Protein 2OU2 (pdb70)

B-factor: mean 36.85, std 9.53, range [20.56, 65.35]

InterPro domains:
  IPR000953 Chromo/chromo shadow domain [SM00298] (25-76)
  IPR002717 Histone acetyltransferase domain, MYST-type [PF01853] (288-471)
  IPR002717 Histone acetyltransferase domain, MYST-type [PS51726] (227-504)
  IPR016181 Acyl-CoA N-acyltransferase [SSF55729] (228-504)
  IPR016197 Chromo-like domain superfamily [SSF54160] (3-118)
  IPR025995 RNA binding activity-knot of a chromodomain [PF11717] (7-65)
  IPR036388 Winged helix-like DNA-binding domain superfamily [G3DSA:1.10.10.10] (406-492)
  IPR040706 MYST, zinc finger domain [PF17772] (229-283)
  IPR050603 MYST family histone acetyltransferases [PTHR10615] (17-509)

Sequence (245 aa):
KNIECIELGRHRLKPWYFSPYPQELTTLPVLYLCEFCLKYGRSLKCLQRHLTKCDLRHPPGNEIYRKGTISFFEIDGRKNKSYSQNLCLLAKCFLDHTLYYDTDPFLFYVMTEYDCKGFHIVGYFSKEKESTEDYNVACILTLPPYQRRGYGKLLIEFSYELSKVEGKTGTPEKPLSDLGLLSYRSYWSQTILEILQITINEISEITSIKKEDVISTLQYLNLINYYKGQYILLRIDSKCLHFTP

Organism: Homo sapiens (NCBI:txid9606)

GO terms:
  GO:0035861 site of double-strand break (C, IDA)
  GO:0000785 chromatin (C, IDA)
  GO:0045944 positive regulation of transcription by RNA polymerase II (P, IDA)
  GO:1905337 positive regulation of aggrephagy (P, IDA)
  GO:2000042 negative regulation of double-strand break repair via homologous recombination (P, IDA)
  GO:0140861 DNA repair-dependent chromatin remodeling (P, IDA)
  GO:0097431 mitotic spindle pole (C, IDA)
  GO:0061733 protein-lysine-acetyltransferase activity (F, IDA)
  GO:0000776 kinetochore (C, IDA)
  GO:0005634 nucleus (C, IDA)
  GO:0005737 cytoplasm (C, IDA)
  GO:0042149 cellular response to glucose starvation (P, IDA)
  GO:0003682 chromatin binding (F, IDA)
  GO:0045591 positive regulation of regulatory T cell differentiation (P, IDA)
  GO:0045663 positive regulation of myoblast differentiation (P, IDA)
  GO:0010212 response to ionizing radiation (P, IDA)
  GO:0010508 positive regulation of autophagy (P, IDA)
  GO:0010867 positive regulation of triglyceride biosynthetic process (P, IDA)
  GO:0000812 Swr1 complex (C, IDA)
  GO:0043998 histone H2A acetyltransferase activity (F, IDA)

Secondary structure (DSSP, 8-state):
-----EEETTEEE--SS-----GGGTTSS-EEE-TTT--EES-HHHHHHHHHH---SS-SSEEEEEETTEEEEEEETTTSHHHHHHHHHHHHTT-----TT--TTEEEEEEEEEETTEEEEEEEEEEESS-TT-EEES-EEE-GGGTTSSHHHHHHHHHHHHHHHTT--BEE-SSPPHHHHHHHHHHHHHHHHHH---BHHHHHHHH-B-HHHHHHHHHHTT---B-SSSBB-----GGGB----

Structure (mmCIF, N/CA/C/O backbone):
data_2OU2
#
_entry.id   2OU2
#
_cell.length_a   107.632
_cell.length_b   107.632
_cell.length_c   133.731
_cell.angle_alpha   90.00
_cell.angle_beta   90.00
_cell.angle_gamma   90.00
#
_symmetry.space_group_name_H-M   'I 4 2 2'
#
loop_
_entity.id
_entity.type
_entity.pdbx_description
1 polymer 'Histone acetyltransferase HTATIP'
2 non-polymer 'ZINC ION'
3 non-polymer 'ACETYL COENZYME *A'
4 water water
#
loop_
_atom_site.group_PDB
_atom_site.id
_atom_site.type_symbol
_atom_site.label_atom_id
_atom_site.label_alt_id
_atom_site.label_comp_id
_atom_site.label_asym_id
_atom_site.label_entity_id
_atom_site.label_seq_id
_atom_site.pdbx_PDB_ins_code
_atom_site.Cartn_x
_atom_site.Cartn_y
_atom_site.Cartn_z
_atom_site.occupancy
_atom_site.B_iso_or_equiv
_atom_site.auth_seq_id
_atom_site.auth_comp_id
_atom_site.auth_asym_id
_atom_site.auth_atom_id
_atom_site.pdbx_PDB_model_num
ATOM 1 N N . LYS A 1 4 ? 42.231 37.417 0.680 1.00 47.02 178 LYS A N 1
ATOM 2 C CA . LYS A 1 4 ? 41.575 36.284 -0.070 1.00 46.97 178 LYS A CA 1
ATOM 3 C C . LYS A 1 4 ? 42.102 36.287 -1.493 1.00 46.77 178 LYS A C 1
ATOM 4 O O . LYS A 1 4 ? 41.902 37.262 -2.221 1.00 47.80 178 LYS A O 1
ATOM 10 N N . ASN A 1 5 ? 42.772 35.202 -1.873 1.00 45.47 179 ASN A N 1
ATOM 11 C CA . ASN A 1 5 ? 43.600 35.154 -3.077 1.00 44.61 179 ASN A CA 1
ATOM 12 C C . ASN A 1 5 ? 43.095 34.307 -4.263 1.00 44.52 179 ASN A C 1
ATOM 13 O O . ASN A 1 5 ? 43.457 34.582 -5.414 1.00 44.71 179 ASN A O 1
ATOM 18 N N . ILE A 1 6 ? 42.289 33.275 -3.978 1.00 43.63 180 ILE A N 1
ATOM 19 C CA . ILE A 1 6 ? 41.784 32.344 -4.993 1.00 42.38 180 ILE A CA 1
ATOM 20 C C . ILE A 1 6 ? 40.282 32.552 -5.225 1.00 41.73 180 ILE A C 1
ATOM 21 O O . ILE A 1 6 ? 39.466 32.473 -4.300 1.00 41.51 180 ILE A O 1
ATOM 26 N N . GLU A 1 7 ? 39.921 32.836 -6.469 1.00 40.52 181 GLU A N 1
ATOM 27 C CA . GLU A 1 7 ? 38.533 33.154 -6.767 1.00 39.54 181 GLU A CA 1
ATOM 28 C C . GLU A 1 7 ? 37.654 31.942 -7.021 1.00 37.37 181 GLU A C 1
ATOM 29 O O . GLU A 1 7 ? 36.471 31.962 -6.718 1.00 37.21 181 GLU A O 1
ATOM 35 N N . CYS A 1 8 ? 38.226 30.904 -7.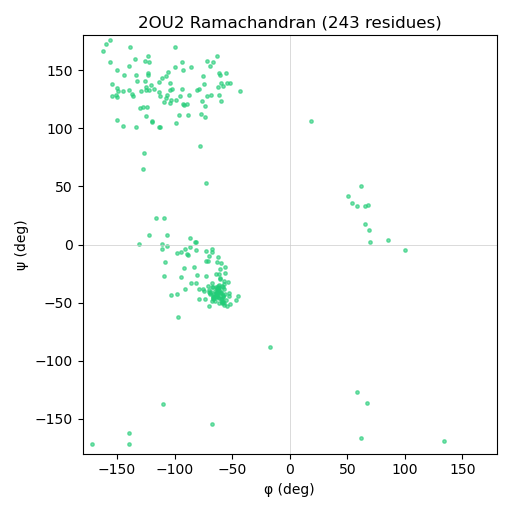601 1.00 35.37 182 CYS A N 1
ATOM 36 C CA . CYS A 1 8 ? 37.443 29.745 -7.967 1.00 33.69 182 CYS A CA 1
ATOM 37 C C . CYS A 1 8 ? 38.270 28.476 -7.925 1.00 31.82 182 CYS A C 1
ATOM 38 O O . CYS A 1 8 ? 39.397 28.430 -8.439 1.00 31.21 182 CYS A O 1
ATOM 41 N N . ILE A 1 9 ? 37.687 27.449 -7.325 1.00 30.66 183 ILE A N 1
ATOM 42 C CA . ILE A 1 9 ? 38.238 26.094 -7.359 1.00 29.90 183 ILE A CA 1
ATOM 43 C C . ILE A 1 9 ? 37.299 25.121 -8.052 1.00 29.85 183 ILE A C 1
ATOM 44 O O . ILE A 1 9 ? 36.095 25.106 -7.786 1.00 29.43 183 ILE A O 1
ATOM 49 N N . GLU A 1 10 ? 37.867 24.319 -8.945 1.00 30.07 184 GLU A N 1
ATOM 50 C CA . GLU A 1 10 ? 37.169 23.196 -9.534 1.00 30.50 184 GLU A CA 1
ATOM 51 C C . GLU A 1 10 ? 37.648 21.900 -8.903 1.00 30.46 184 GLU A C 1
ATOM 52 O O . GLU A 1 10 ? 38.844 21.566 -8.909 1.00 30.20 184 GLU A O 1
ATOM 58 N N . LEU A 1 11 ? 36.692 21.186 -8.334 1.00 30.84 185 LEU A N 1
ATOM 59 C CA . LEU A 1 11 ? 36.959 19.937 -7.661 1.00 30.71 185 LEU A CA 1
ATOM 60 C C . LEU A 1 11 ? 35.927 18.940 -8.149 1.00 30.70 185 LEU A C 1
ATOM 61 O O . LEU A 1 11 ? 34.778 18.946 -7.676 1.00 30.56 185 LEU A O 1
ATOM 66 N N . GLY A 1 12 ? 36.336 18.075 -9.075 1.00 30.18 186 GLY A N 1
ATOM 67 C CA . GLY A 1 12 ? 35.407 17.152 -9.708 1.00 30.46 186 GLY A CA 1
ATOM 68 C C . GLY A 1 12 ? 34.299 17.938 -10.397 1.00 30.61 186 GLY A C 1
ATOM 69 O O . GLY A 1 12 ? 34.570 18.861 -11.159 1.00 29.80 186 GLY A O 1
ATOM 70 N N . ARG A 1 13 ? 33.051 17.600 -10.079 1.00 30.99 187 ARG A N 1
ATOM 71 C CA . ARG A 1 13 ? 31.893 18.207 -10.719 1.00 31.98 187 ARG A CA 1
ATOM 72 C C . ARG A 1 13 ? 31.509 19.565 -10.107 1.00 31.15 187 ARG A C 1
ATOM 73 O O . ARG A 1 13 ? 30.551 20.190 -10.555 1.00 31.67 187 ARG A O 1
ATOM 81 N N . HIS A 1 14 ? 32.271 20.046 -9.123 1.00 30.43 188 HIS A N 1
ATOM 82 C CA . HIS A 1 14 ? 31.896 21.274 -8.428 1.00 29.28 188 HIS A CA 1
ATOM 83 C C . HIS A 1 14 ? 32.819 22.436 -8.706 1.00 29.77 188 HIS A C 1
ATOM 84 O O . HIS A 1 14 ? 34.034 22.249 -8.843 1.00 29.46 188 HIS A O 1
ATOM 91 N N . ARG A 1 15 ? 32.214 23.624 -8.793 1.00 28.94 189 ARG A N 1
ATOM 92 C CA . ARG A 1 15 ? 32.907 24.891 -8.633 1.00 29.15 189 ARG A CA 1
ATOM 93 C C . ARG A 1 15 ? 32.774 25.382 -7.171 1.00 29.20 189 ARG A C 1
ATOM 94 O O . ARG A 1 15 ? 31.678 25.471 -6.600 1.00 29.30 189 ARG A O 1
ATOM 102 N N . LEU A 1 16 ? 33.904 25.699 -6.571 1.00 29.48 190 LEU A N 1
ATOM 103 C CA . LEU A 1 16 ? 33.950 26.127 -5.191 1.00 29.76 190 LEU A CA 1
ATOM 104 C C . LEU A 1 16 ? 34.382 27.594 -5.125 1.00 29.90 190 LEU A C 1
ATOM 105 O O . LEU A 1 16 ? 35.285 28.028 -5.846 1.00 30.52 190 LEU A O 1
ATOM 110 N N . LYS A 1 17 ? 33.754 28.342 -4.234 1.00 29.42 191 LYS A N 1
ATOM 111 C CA . LYS A 1 17 ? 34.079 29.743 -4.029 1.00 29.79 191 LYS A CA 1
ATOM 112 C C . LYS A 1 17 ? 34.695 29.940 -2.622 1.00 29.14 191 LYS A C 1
ATOM 113 O O . LYS A 1 17 ? 33.976 29.938 -1.615 1.00 28.26 191 LYS A O 1
ATOM 119 N N . PRO A 1 18 ? 36.037 30.065 -2.551 1.00 28.80 192 PRO A N 1
ATOM 120 C CA . PRO A 1 18 ? 36.716 30.219 -1.268 1.00 28.75 192 PRO A CA 1
ATOM 121 C C . PRO A 1 18 ? 36.185 31.382 -0.467 1.00 29.28 192 PRO A C 1
ATOM 122 O O . PRO A 1 18 ? 35.740 32.376 -1.041 1.00 29.90 192 PRO A O 1
ATOM 126 N N . TRP A 1 19 ? 36.200 31.243 0.854 1.00 28.87 193 TRP A N 1
ATOM 127 C CA . TRP A 1 19 ? 35.814 32.327 1.716 1.00 28.94 193 TRP A CA 1
ATOM 128 C C . TRP A 1 19 ? 37.040 33.100 2.147 1.00 29.36 193 TRP A C 1
ATOM 129 O O . TRP A 1 19 ? 36.941 34.295 2.427 1.00 29.64 193 TRP A O 1
ATOM 140 N N . TYR A 1 20 ? 38.186 32.410 2.195 1.00 29.50 194 TYR A N 1
ATOM 141 C CA . TYR A 1 20 ? 39.415 32.923 2.787 1.00 29.02 194 TYR A CA 1
ATOM 142 C C . TYR A 1 20 ? 40.634 32.658 1.901 1.00 29.26 194 TYR A C 1
ATOM 143 O O . TYR A 1 20 ? 40.631 31.773 1.043 1.00 28.56 194 TYR A O 1
ATOM 152 N N . PHE A 1 21 ? 41.676 33.443 2.156 1.00 29.81 195 PHE A N 1
ATOM 153 C CA . PHE A 1 21 ? 43.015 33.220 1.665 1.00 30.66 195 PHE A CA 1
ATOM 154 C C . PHE A 1 21 ? 43.463 31.789 1.994 1.00 31.12 195 PHE A C 1
ATOM 155 O O . PHE A 1 21 ? 43.205 31.283 3.107 1.00 31.65 195 PHE A O 1
ATOM 163 N N . SER A 1 22 ? 44.132 31.153 1.036 1.00 30.64 196 SER A N 1
ATOM 164 C CA . SER A 1 22 ? 44.875 29.917 1.280 1.00 30.73 196 SER A CA 1
ATOM 165 C C . SER A 1 22 ? 46.254 29.976 0.559 1.00 30.81 196 SER A C 1
ATOM 166 O O . SER A 1 22 ? 46.343 30.329 -0.634 1.00 30.23 196 SER A O 1
ATOM 169 N N . PRO A 1 23 ? 47.330 29.683 1.295 1.00 30.65 197 PRO A N 1
ATOM 170 C CA . PRO A 1 23 ? 48.699 29.810 0.804 1.00 30.57 197 PRO A CA 1
ATOM 171 C C . PRO A 1 23 ? 49.132 28.763 -0.213 1.00 30.89 197 PRO A C 1
ATOM 172 O O . PRO A 1 23 ? 50.164 28.133 -0.027 1.00 30.77 197 PRO A O 1
ATOM 176 N N . TYR A 1 24 ? 48.354 28.591 -1.280 1.00 31.23 198 TYR A N 1
ATOM 177 C CA . TYR A 1 24 ? 48.797 27.874 -2.460 1.00 31.88 198 TYR A CA 1
ATOM 178 C C . TYR A 1 24 ? 49.918 28.678 -3.141 1.00 33.54 198 TYR A C 1
ATOM 179 O O . TYR A 1 24 ? 49.999 29.886 -2.963 1.00 33.84 198 TYR A O 1
ATOM 188 N N . PRO A 1 25 ? 50.776 28.015 -3.943 1.00 35.27 199 PRO A N 1
ATOM 189 C CA . PRO A 1 25 ? 51.810 28.707 -4.706 1.00 36.54 199 PRO A CA 1
ATOM 190 C C . PRO A 1 25 ? 51.257 29.969 -5.341 1.00 38.39 199 PRO A C 1
ATOM 191 O O . PRO A 1 25 ? 50.193 29.916 -5.954 1.00 38.15 199 PRO A O 1
ATOM 195 N N . GLN A 1 26 ? 51.971 31.086 -5.186 1.00 40.44 200 GLN A N 1
ATOM 196 C CA . GLN A 1 26 ? 51.490 32.420 -5.595 1.00 43.25 200 GLN A CA 1
ATOM 197 C C . GLN A 1 26 ? 51.114 32.536 -7.082 1.00 43.99 200 GLN A C 1
ATOM 198 O O . GLN A 1 26 ? 50.192 33.279 -7.439 1.00 44.53 200 GLN A O 1
ATOM 204 N N . GLU A 1 27 ? 51.803 31.773 -7.928 1.00 45.22 201 GLU A N 1
ATOM 205 C CA . GLU A 1 27 ? 51.517 31.719 -9.369 1.00 46.52 201 GLU A CA 1
ATOM 206 C C . GLU A 1 27 ? 50.230 30.968 -9.711 1.00 46.92 201 GLU A C 1
ATOM 207 O O . GLU A 1 27 ? 49.817 30.938 -10.866 1.00 47.38 201 GLU A O 1
ATOM 213 N N . LEU A 1 28 ? 49.601 30.365 -8.708 1.00 47.05 202 LEU A N 1
ATOM 214 C CA . LEU A 1 28 ? 48.338 29.669 -8.906 1.00 47.28 202 LEU A CA 1
ATOM 215 C C . LEU A 1 28 ? 47.159 30.462 -8.321 1.00 47.93 202 LEU A C 1
ATOM 216 O O . LEU A 1 28 ? 46.000 30.048 -8.433 1.00 48.19 202 LEU A O 1
ATOM 221 N N . THR A 1 29 ? 47.461 31.609 -7.711 1.00 48.27 203 THR A N 1
ATOM 222 C CA . THR A 1 29 ? 46.451 32.410 -7.025 1.00 48.56 203 THR A CA 1
ATOM 223 C C . THR A 1 29 ? 45.873 33.514 -7.916 1.00 48.91 203 THR A C 1
ATOM 224 O O . THR A 1 29 ? 44.894 34.178 -7.555 1.00 48.99 203 THR A O 1
ATOM 228 N N . THR A 1 30 ? 46.444 33.680 -9.102 1.00 49.11 204 THR A N 1
ATOM 229 C CA . THR A 1 30 ? 45.929 34.697 -10.023 1.00 49.33 204 THR A CA 1
ATOM 230 C C . THR A 1 30 ? 45.196 34.102 -11.247 1.00 48.81 204 THR A C 1
ATOM 231 O O . THR A 1 30 ? 45.053 34.762 -12.283 1.00 49.32 204 THR A O 1
ATOM 235 N N . LEU A 1 31 ? 44.712 32.865 -11.113 1.00 47.77 205 LEU A N 1
ATOM 236 C CA . LEU A 1 31 ? 44.041 32.165 -12.214 1.00 46.79 205 LEU A CA 1
ATOM 237 C C . LEU A 1 31 ? 42.532 32.358 -12.145 1.00 45.97 205 LEU A C 1
ATOM 238 O O . LEU A 1 31 ? 41.997 32.668 -11.075 1.00 46.33 205 LEU A O 1
ATOM 243 N N . PRO A 1 32 ? 41.828 32.194 -13.286 1.00 44.75 206 PRO A N 1
ATOM 244 C CA . PRO A 1 32 ? 40.366 32.140 -13.182 1.00 43.41 206 PRO A CA 1
ATOM 245 C C . PRO A 1 32 ? 39.888 30.926 -12.378 1.00 41.73 206 PRO A C 1
ATOM 246 O O . PRO A 1 32 ? 38.962 31.039 -11.588 1.00 41.97 206 PRO A O 1
ATOM 250 N N . VAL A 1 33 ? 40.501 29.770 -12.604 1.00 39.77 207 VAL A N 1
ATOM 251 C CA . VAL A 1 33 ? 40.122 28.548 -11.909 1.00 37.51 207 VAL A CA 1
ATOM 252 C C . VAL A 1 33 ? 41.363 27.768 -11.439 1.00 36.53 207 VAL A C 1
ATOM 253 O O . VAL A 1 33 ? 42.264 27.513 -12.214 1.00 36.40 207 VAL A O 1
ATOM 257 N N . LEU A 1 34 ? 41.400 27.412 -10.158 1.00 34.83 208 LEU A N 1
ATOM 258 C CA . LEU A 1 34 ? 42.383 26.473 -9.654 1.00 32.53 208 LEU A CA 1
ATOM 259 C C . LEU A 1 34 ? 41.757 25.100 -9.729 1.00 31.74 208 LEU A C 1
ATOM 260 O O . LEU A 1 34 ? 40.710 24.874 -9.128 1.00 31.05 208 LEU A O 1
ATOM 265 N N . TYR A 1 35 ? 42.390 24.201 -10.486 1.00 30.90 209 TYR A N 1
ATOM 266 C CA . TYR A 1 35 ? 41.908 22.836 -10.691 1.00 30.58 209 TYR A CA 1
ATOM 267 C C . TYR A 1 35 ? 42.533 21.885 -9.693 1.00 29.90 209 TYR A C 1
ATOM 268 O O . TYR A 1 35 ? 43.741 21.896 -9.476 1.00 29.47 209 TYR A O 1
ATOM 277 N N . LEU A 1 36 ? 41.684 21.053 -9.108 1.00 29.33 210 LEU A N 1
ATOM 278 C CA . LEU A 1 36 ? 42.087 20.115 -8.086 1.00 29.30 210 LEU A CA 1
ATOM 279 C C . LEU A 1 36 ? 41.658 18.730 -8.529 1.00 29.22 210 LEU A C 1
ATOM 280 O O . LEU A 1 36 ? 40.545 18.564 -9.035 1.00 28.67 210 LEU A O 1
ATOM 285 N N . CYS A 1 37 ? 42.545 17.748 -8.380 1.00 29.29 211 CYS A N 1
ATOM 286 C CA . CYS A 1 37 ? 42.114 16.368 -8.526 1.00 29.62 211 CYS A CA 1
ATOM 287 C C . CYS A 1 37 ? 41.204 16.064 -7.344 1.00 29.71 211 CYS A C 1
ATOM 288 O O . CYS A 1 37 ? 41.560 16.339 -6.193 1.00 29.20 211 CYS A O 1
ATOM 291 N N . GLU A 1 38 ? 40.019 15.541 -7.629 1.00 30.15 212 GLU A N 1
ATOM 292 C CA . GLU A 1 38 ? 39.075 15.234 -6.576 1.00 31.48 212 GLU A CA 1
ATOM 293 C C . GLU A 1 38 ? 39.446 14.026 -5.727 1.00 32.23 212 GLU A C 1
ATOM 294 O O . GLU A 1 38 ? 38.875 13.843 -4.659 1.00 33.19 212 GLU A O 1
ATOM 300 N N . PHE A 1 39 ? 40.405 13.227 -6.193 1.00 33.13 213 PHE A N 1
ATOM 301 C CA . PHE A 1 39 ? 40.872 12.013 -5.489 1.00 33.64 213 PHE A CA 1
ATOM 302 C C . PHE A 1 39 ? 42.141 12.197 -4.672 1.00 33.47 213 PHE A C 1
ATOM 303 O O . PHE A 1 39 ? 42.222 11.715 -3.549 1.00 34.28 213 PHE A O 1
ATOM 311 N N . CYS A 1 40 ? 43.124 12.903 -5.212 1.00 32.96 214 CYS A N 1
ATOM 312 C CA . CYS A 1 40 ? 44.344 13.123 -4.465 1.00 32.89 214 CYS A CA 1
ATOM 313 C C . CYS A 1 40 ? 44.535 14.579 -4.027 1.00 32.58 214 CYS A C 1
ATOM 314 O O . CYS A 1 40 ? 45.506 14.899 -3.325 1.00 32.22 214 CYS A O 1
ATOM 317 N N . LEU A 1 41 ? 43.618 15.448 -4.458 1.00 32.48 215 LEU A N 1
ATOM 318 C CA . LEU A 1 41 ? 43.591 16.884 -4.084 1.00 32.89 215 LEU A CA 1
ATOM 319 C C . LEU A 1 41 ? 44.771 17.698 -4.597 1.00 33.54 215 LEU A C 1
ATOM 320 O O . LEU A 1 41 ? 45.055 18.806 -4.119 1.00 33.50 215 LEU A O 1
ATOM 325 N N . LYS A 1 42 ? 45.443 17.133 -5.590 1.00 35.09 216 LYS A N 1
ATOM 326 C CA . LYS A 1 42 ? 46.521 17.796 -6.310 1.00 36.79 216 LYS A CA 1
ATOM 327 C C . LYS A 1 42 ? 45.998 19.038 -7.023 1.00 36.90 216 LYS A C 1
ATOM 328 O O . LYS A 1 42 ? 44.957 18.981 -7.667 1.00 36.87 216 LYS A O 1
ATOM 334 N N . TYR A 1 43 ? 46.741 20.134 -6.931 1.00 38.05 217 TYR A N 1
ATOM 335 C CA . TYR A 1 43 ? 46.374 21.402 -7.572 1.00 40.06 217 TYR A CA 1
ATOM 336 C C . TYR A 1 43 ? 47.243 21.740 -8.797 1.00 41.89 217 TYR A C 1
ATOM 337 O O . TYR A 1 43 ? 48.457 21.462 -8.825 1.00 42.78 217 TYR A O 1
ATOM 346 N N . GLY A 1 44 ? 46.620 22.369 -9.790 1.00 43.12 218 GLY A N 1
ATOM 347 C CA . GLY A 1 44 ? 47.319 22.821 -10.991 1.00 44.29 218 GLY A CA 1
ATOM 348 C C . GLY A 1 44 ? 46.616 23.966 -11.702 1.00 45.35 218 GLY A C 1
ATOM 349 O O . GLY A 1 44 ? 45.505 24.361 -11.329 1.00 44.96 218 GLY A O 1
ATOM 350 N N . ARG A 1 45 ? 47.260 24.473 -12.752 1.00 46.70 219 ARG A N 1
ATOM 351 C CA . ARG A 1 45 ? 46.842 25.706 -13.410 1.00 48.11 219 ARG A CA 1
ATOM 352 C C . ARG A 1 45 ? 45.829 25.576 -14.555 1.00 47.80 219 ARG A C 1
ATOM 353 O O . ARG A 1 45 ? 45.328 26.588 -15.037 1.00 48.11 219 ARG A O 1
ATOM 361 N N . SER A 1 46 ? 45.518 24.359 -14.993 1.00 47.88 220 SER A N 1
ATOM 362 C CA . SER A 1 46 ? 44.628 24.207 -16.148 1.00 48.11 220 SER A CA 1
ATOM 363 C C . SER A 1 46 ? 43.909 22.869 -16.211 1.00 48.18 220 SER A C 1
ATOM 364 O O . SER A 1 46 ? 44.360 21.877 -15.641 1.00 48.08 220 SER A O 1
ATOM 367 N N . LEU A 1 47 ? 42.787 22.860 -16.923 1.00 48.62 221 LEU A N 1
ATOM 368 C CA . LEU A 1 47 ? 41.978 21.665 -17.135 1.00 49.37 221 LEU A CA 1
ATOM 369 C C . LEU A 1 47 ? 42.723 20.548 -17.884 1.00 50.21 221 LEU A C 1
ATOM 370 O O . LEU A 1 47 ? 42.509 19.369 -17.606 1.00 49.91 221 LEU A O 1
ATOM 375 N N . LYS A 1 48 ? 43.595 20.938 -18.820 1.00 51.55 222 LYS A N 1
ATOM 376 C CA . LYS A 1 48 ? 44.349 20.012 -19.676 1.00 52.78 222 LYS A CA 1
ATOM 377 C C . LYS A 1 48 ? 45.335 19.163 -18.886 1.00 52.53 222 LYS A C 1
ATOM 378 O O . LYS A 1 48 ? 45.411 17.954 -19.081 1.00 52.50 222 LYS A O 1
ATOM 384 N N . CYS A 1 49 ? 46.085 19.809 -18.000 1.00 52.89 223 CYS A N 1
ATOM 385 C CA . CYS A 1 49 ? 46.973 19.116 -17.072 1.00 53.52 223 CYS A CA 1
ATOM 386 C C . CYS A 1 49 ? 46.251 18.218 -16.068 1.00 52.89 223 CYS A C 1
ATOM 387 O O . CYS A 1 49 ? 46.844 17.263 -15.566 1.00 52.55 223 CYS A O 1
ATOM 390 N N . LEU A 1 50 ? 44.987 18.541 -15.777 1.00 52.42 224 LEU A N 1
ATOM 391 C CA . LEU A 1 50 ? 44.168 17.770 -14.848 1.00 51.95 224 LEU A CA 1
ATOM 392 C C . LEU A 1 50 ? 43.763 16.481 -15.527 1.00 52.24 224 LEU A C 1
ATOM 393 O O . LEU A 1 50 ? 43.861 15.401 -14.944 1.00 51.88 224 LEU A O 1
ATOM 398 N N . GLN A 1 51 ? 43.300 16.610 -16.768 1.00 52.75 225 GLN A N 1
ATOM 399 C CA . GLN A 1 51 ? 42.889 15.464 -17.580 1.00 53.50 225 GLN A CA 1
ATOM 400 C C . GLN A 1 51 ? 44.047 14.504 -17.836 1.00 53.75 225 GLN A C 1
ATOM 401 O O . GLN A 1 51 ? 43.871 13.285 -17.792 1.00 53.97 225 GLN A O 1
ATOM 407 N N . ARG A 1 52 ? 45.229 15.061 -18.076 1.00 54.37 226 ARG A N 1
ATOM 408 C CA . ARG A 1 52 ? 46.440 14.262 -18.201 1.00 55.55 226 ARG A CA 1
ATOM 409 C C . ARG A 1 52 ? 46.739 13.575 -16.861 1.00 55.13 226 ARG A C 1
ATOM 410 O O . ARG A 1 52 ? 47.064 12.384 -16.824 1.00 55.11 226 ARG A O 1
ATOM 418 N N . HIS A 1 53 ? 46.619 14.333 -15.767 1.00 54.81 227 HIS A N 1
ATOM 419 C CA . HIS A 1 53 ? 46.820 13.804 -14.420 1.00 54.02 227 HIS A CA 1
ATOM 420 C C . HIS A 1 53 ? 45.875 12.652 -14.096 1.00 54.39 227 HIS A C 1
ATOM 421 O O . HIS A 1 53 ? 46.328 11.605 -13.637 1.00 54.13 227 HIS A O 1
ATOM 428 N N . LEU A 1 54 ? 44.577 12.854 -14.343 1.00 55.15 228 LEU A N 1
ATOM 429 C CA . LEU A 1 54 ? 43.524 11.859 -14.081 1.00 55.95 228 LEU A CA 1
ATOM 430 C C . LEU A 1 54 ? 43.779 10.529 -14.790 1.00 56.98 228 LEU A C 1
ATOM 431 O O . LEU A 1 54 ? 43.223 9.488 -14.421 1.00 57.27 228 LEU A O 1
ATOM 436 N N . THR A 1 55 ? 44.631 10.591 -15.807 1.00 58.09 229 THR A N 1
ATOM 437 C CA . THR A 1 55 ? 45.095 9.435 -16.558 1.00 59.07 229 THR A CA 1
ATOM 438 C C . THR A 1 55 ? 46.115 8.589 -15.776 1.00 59.25 229 THR A C 1
ATOM 439 O O . THR A 1 55 ? 46.073 7.351 -15.837 1.00 59.37 229 THR A O 1
ATOM 443 N N . LYS A 1 56 ? 47.021 9.250 -15.051 1.00 59.16 230 LYS A N 1
ATOM 444 C CA . LYS A 1 56 ? 48.005 8.548 -14.213 1.00 59.02 230 LYS A CA 1
ATOM 445 C C . LYS A 1 56 ? 47.530 8.325 -12.757 1.00 58.64 230 LYS A C 1
ATOM 446 O O . LYS A 1 56 ? 48.067 7.455 -12.057 1.00 58.77 230 LYS A O 1
ATOM 452 N N . CYS A 1 57 ? 46.538 9.101 -12.304 1.00 57.57 231 CYS A N 1
ATOM 453 C CA . CYS A 1 57 ? 46.099 9.058 -10.905 1.00 57.50 231 CYS A CA 1
ATOM 454 C C . CYS A 1 57 ? 45.303 7.802 -10.602 1.00 58.08 231 CYS A C 1
ATOM 455 O O . CYS A 1 57 ? 44.171 7.629 -11.053 1.00 58.60 231 CYS A O 1
ATOM 458 N N . ASP A 1 58 ? 45.913 6.926 -9.820 1.00 58.46 232 ASP A N 1
ATOM 459 C CA . ASP A 1 58 ? 45.322 5.634 -9.492 1.00 59.02 232 ASP A CA 1
ATOM 460 C C . ASP A 1 58 ? 44.106 5.739 -8.554 1.00 58.65 232 ASP A C 1
ATOM 461 O O . ASP A 1 58 ? 43.013 5.241 -8.883 1.00 58.32 232 ASP A O 1
ATOM 466 N N . LEU A 1 59 ? 44.320 6.430 -7.425 1.00 57.85 233 LEU A N 1
ATOM 467 C CA . LEU A 1 59 ? 43.398 6.520 -6.271 1.00 56.86 233 LEU A CA 1
ATOM 468 C C . LEU A 1 59 ? 41.929 6.130 -6.461 1.00 55.45 233 LEU A C 1
ATOM 469 O O . LEU A 1 59 ? 41.567 4.974 -6.249 1.00 55.78 233 LEU A O 1
ATOM 474 N N . ARG A 1 60 ? 41.106 7.095 -6.862 1.00 53.65 234 ARG A N 1
ATOM 475 C CA . ARG A 1 60 ? 39.627 7.007 -6.826 1.00 51.77 234 ARG A CA 1
ATOM 476 C C . ARG A 1 60 ? 38.941 7.027 -5.435 1.00 49.44 234 ARG A C 1
ATOM 477 O O . ARG A 1 60 ? 37.720 6.943 -5.336 1.00 48.75 234 ARG A O 1
ATOM 485 N N . HIS A 1 61 ? 39.744 7.167 -4.383 1.00 47.39 235 HIS A N 1
ATOM 486 C CA . HIS A 1 61 ? 39.278 7.395 -3.007 1.00 45.36 235 HIS A CA 1
ATOM 487 C C . HIS A 1 61 ? 40.425 8.006 -2.198 1.00 43.94 235 HIS A C 1
ATOM 488 O O . HIS A 1 61 ? 41.549 8.114 -2.716 1.00 43.78 235 HIS A O 1
ATOM 495 N N . PRO A 1 62 ? 40.152 8.438 -0.946 1.00 42.30 236 PRO A N 1
ATOM 496 C CA . PRO A 1 62 ? 41.245 8.928 -0.100 1.00 41.51 236 PRO A CA 1
ATOM 497 C C . PRO A 1 62 ? 42.202 7.812 0.348 1.00 40.88 236 PRO A C 1
ATOM 498 O O . PRO A 1 62 ? 41.801 6.645 0.422 1.00 41.65 236 PRO A O 1
ATOM 502 N N . PRO A 1 63 ? 43.471 8.154 0.633 1.00 40.15 237 PRO A N 1
ATOM 503 C CA . PRO A 1 63 ? 44.354 7.129 1.177 1.00 40.07 237 PRO A CA 1
ATOM 504 C C . PRO A 1 63 ? 43.911 6.698 2.595 1.00 40.31 237 PRO A C 1
ATOM 505 O O . PRO A 1 63 ? 42.714 6.816 2.927 1.00 40.02 237 PRO A O 1
ATOM 509 N N . GLY A 1 64 ? 44.849 6.202 3.407 1.00 40.35 238 GLY A N 1
ATOM 510 C CA . GLY A 1 64 ? 44.535 5.647 4.734 1.00 41.11 238 GLY A CA 1
ATOM 511 C C . GLY A 1 64 ? 43.607 4.436 4.691 1.00 41.36 238 GLY A C 1
ATOM 512 O O . GLY A 1 64 ? 43.381 3.862 3.630 1.00 41.80 238 GLY A O 1
ATOM 513 N N . ASN A 1 65 ? 43.055 4.055 5.842 1.00 41.96 239 ASN A N 1
ATOM 514 C CA . ASN A 1 65 ? 42.181 2.869 5.958 1.00 41.95 239 ASN A CA 1
ATOM 515 C C . ASN A 1 65 ? 40.709 3.233 6.062 1.00 41.17 239 ASN A C 1
ATOM 516 O O . ASN A 1 65 ? 40.357 4.175 6.769 1.00 41.56 239 ASN A O 1
ATOM 521 N N . GLU A 1 66 ? 39.856 2.473 5.378 1.00 40.24 240 GLU A N 1
ATOM 522 C CA . GLU A 1 66 ? 38.411 2.669 5.412 1.00 39.10 240 GLU A CA 1
ATOM 523 C C . GLU A 1 66 ? 37.828 2.088 6.700 1.00 39.01 240 GLU A C 1
ATOM 524 O O . GLU A 1 66 ? 37.344 0.959 6.700 1.00 38.92 240 GLU A O 1
ATOM 530 N N . ILE A 1 67 ? 37.852 2.867 7.789 1.00 37.78 241 ILE A N 1
ATOM 531 C CA . ILE A 1 67 ? 37.506 2.341 9.113 1.00 36.44 241 ILE A CA 1
ATOM 532 C C . ILE A 1 67 ? 35.993 2.275 9.379 1.00 36.46 241 ILE A C 1
ATOM 533 O O . ILE A 1 67 ? 35.543 1.745 10.396 1.00 36.31 241 ILE A O 1
ATOM 538 N N . TYR A 1 68 ? 35.200 2.782 8.442 1.00 36.30 242 TYR A N 1
ATOM 539 C CA . TYR A 1 68 ? 33.761 2.762 8.603 1.00 35.59 242 TYR A CA 1
ATOM 540 C C . TYR A 1 68 ? 33.097 2.780 7.257 1.00 36.67 242 TYR A C 1
ATOM 541 O O . TYR A 1 68 ? 33.472 3.539 6.378 1.00 36.51 242 TYR A O 1
ATOM 550 N N . ARG A 1 69 ? 32.061 1.970 7.120 1.00 38.44 243 ARG A N 1
ATOM 551 C CA . ARG A 1 69 ? 31.288 1.945 5.901 1.00 40.07 243 ARG A CA 1
ATOM 552 C C . ARG A 1 69 ? 29.874 1.563 6.265 1.00 40.48 243 ARG A C 1
ATOM 553 O O . ARG A 1 69 ? 29.658 0.560 6.950 1.00 41.65 243 ARG A O 1
ATOM 561 N N . LYS A 1 70 ? 28.922 2.383 5.836 1.00 40.89 244 LYS A N 1
ATOM 562 C CA . LYS A 1 70 ? 27.514 2.109 6.032 1.00 41.44 244 LYS A CA 1
ATOM 563 C C . LYS A 1 70 ? 26.743 2.742 4.878 1.00 41.13 244 LYS A C 1
ATOM 564 O O . LYS A 1 70 ? 26.596 3.974 4.813 1.00 41.24 244 LYS A O 1
ATOM 570 N N . GLY A 1 71 ? 26.250 1.899 3.971 1.00 40.69 245 GLY A N 1
ATOM 571 C CA . GLY A 1 71 ? 25.558 2.376 2.761 1.00 40.12 245 GLY A CA 1
ATOM 572 C C . GLY A 1 71 ? 26.569 3.094 1.884 1.00 39.40 245 GLY A C 1
ATOM 573 O O . GLY A 1 71 ? 27.720 2.638 1.751 1.00 39.68 245 GLY A O 1
ATOM 574 N N . THR A 1 72 ? 26.174 4.241 1.339 1.00 38.36 246 THR A N 1
ATOM 575 C CA . THR A 1 72 ? 27.065 4.998 0.459 1.00 37.73 246 THR A CA 1
ATOM 576 C C . THR A 1 72 ? 28.101 5.888 1.182 1.00 36.95 246 THR A C 1
ATOM 577 O O . THR A 1 72 ? 28.896 6.561 0.525 1.00 36.89 246 THR A O 1
ATOM 581 N N . ILE A 1 73 ? 28.118 5.855 2.519 1.00 35.63 247 ILE A N 1
ATOM 582 C CA . ILE A 1 73 ? 28.983 6.720 3.328 1.00 33.69 247 ILE A CA 1
ATOM 583 C C . ILE A 1 73 ? 30.134 5.941 3.922 1.00 32.86 247 ILE A C 1
ATOM 584 O O . ILE A 1 73 ? 29.913 4.916 4.557 1.00 32.84 247 ILE A O 1
ATOM 589 N N . SER A 1 74 ? 31.359 6.446 3.728 1.00 31.54 248 SER A N 1
ATOM 590 C CA . SER A 1 74 ? 32.562 5.883 4.329 1.00 30.38 248 SER A CA 1
ATOM 591 C C . SER A 1 74 ? 33.323 6.928 5.083 1.00 29.66 248 SER A C 1
ATOM 592 O O . SER A 1 74 ? 33.193 8.118 4.812 1.00 29.02 248 SER A O 1
ATOM 595 N N . PHE A 1 75 ? 34.142 6.457 6.018 1.00 29.12 249 PHE A N 1
ATOM 596 C CA . PHE A 1 75 ? 35.125 7.274 6.671 1.00 29.54 249 PHE A CA 1
ATOM 597 C C . PHE A 1 75 ? 36.470 6.595 6.480 1.00 30.02 249 PHE A C 1
ATOM 598 O O . PHE A 1 75 ? 36.590 5.395 6.689 1.00 30.58 249 PHE A O 1
ATOM 606 N N . PHE A 1 76 ? 37.466 7.380 6.092 1.00 30.13 250 PHE A N 1
ATOM 607 C CA . PHE A 1 76 ? 38.818 6.914 5.927 1.00 30.78 250 PHE A CA 1
ATOM 608 C C . PHE A 1 76 ? 39.661 7.569 6.987 1.00 31.38 250 PHE A C 1
ATOM 609 O O . PHE A 1 76 ? 39.643 8.793 7.109 1.00 31.72 250 PHE A O 1
ATOM 617 N N . GLU A 1 77 ? 40.409 6.752 7.733 1.00 31.95 251 GLU A N 1
ATOM 618 C CA . GLU A 1 77 ? 41.378 7.243 8.691 1.00 33.33 251 GLU A CA 1
ATOM 619 C C . GLU A 1 77 ? 42.779 7.369 8.071 1.00 33.83 251 GLU A C 1
ATOM 620 O O . GLU A 1 77 ? 43.383 6.386 7.617 1.00 34.12 251 GLU A O 1
ATOM 626 N N . ILE A 1 78 ? 43.299 8.591 8.092 1.00 34.15 252 ILE A N 1
ATOM 627 C CA . ILE A 1 78 ? 44.519 8.924 7.406 1.00 33.97 252 ILE A CA 1
ATOM 628 C C . ILE A 1 78 ? 45.505 9.514 8.401 1.00 34.53 252 ILE A C 1
ATOM 629 O O . ILE A 1 78 ? 45.242 10.553 9.024 1.00 34.92 252 ILE A O 1
ATOM 634 N N . ASP A 1 79 ? 46.634 8.834 8.561 1.00 34.62 253 ASP A N 1
ATOM 635 C CA . ASP A 1 79 ? 47.742 9.334 9.354 1.00 35.10 253 ASP A CA 1
ATOM 636 C C . ASP A 1 79 ? 48.458 10.476 8.594 1.00 35.89 253 ASP A C 1
ATOM 637 O O . ASP A 1 79 ? 48.969 10.281 7.488 1.00 35.88 253 ASP A O 1
ATOM 642 N N . GLY A 1 80 ? 48.487 11.671 9.177 1.00 36.89 254 GLY A N 1
ATOM 643 C CA . GLY A 1 80 ? 49.097 12.828 8.516 1.00 38.11 254 GLY A CA 1
ATOM 644 C C . GLY A 1 80 ? 50.591 12.682 8.258 1.00 39.75 254 GLY A C 1
ATOM 645 O O . GLY A 1 80 ? 51.174 13.454 7.476 1.00 40.09 254 GLY A O 1
ATOM 646 N N . ARG A 1 81 ? 51.208 11.699 8.919 1.00 40.62 255 ARG A N 1
ATOM 647 C CA . ARG A 1 81 ? 52.642 11.422 8.811 1.00 41.87 255 ARG A CA 1
ATOM 648 C C . ARG A 1 81 ? 52.923 10.417 7.696 1.00 42.26 255 ARG A C 1
ATOM 649 O O . ARG A 1 81 ? 53.901 10.538 6.980 1.00 42.65 255 ARG A O 1
ATOM 657 N N . LYS A 1 82 ? 52.043 9.435 7.564 1.00 42.94 256 LYS A N 1
ATOM 658 C CA . LYS A 1 82 ? 52.155 8.380 6.582 1.00 43.96 256 LYS A CA 1
ATOM 659 C C . LYS A 1 82 ? 51.674 8.807 5.200 1.00 43.89 256 LYS A C 1
ATOM 660 O O . LYS A 1 82 ? 52.105 8.240 4.187 1.00 44.87 256 LYS A O 1
ATOM 666 N N . ASN A 1 83 ? 50.766 9.781 5.149 1.00 43.07 257 ASN A N 1
ATOM 667 C CA . ASN A 1 83 ? 50.206 10.250 3.887 1.00 42.00 257 ASN A CA 1
ATOM 668 C C . ASN A 1 83 ? 50.335 11.766 3.775 1.00 41.44 257 ASN A C 1
ATOM 669 O O . ASN A 1 83 ? 49.328 12.478 3.749 1.00 41.63 257 ASN A O 1
ATOM 674 N N . LYS A 1 84 ? 51.574 12.258 3.708 1.00 40.54 258 LYS A N 1
ATOM 675 C CA . LYS A 1 84 ? 51.850 13.698 3.843 1.00 40.26 258 LYS A CA 1
ATOM 676 C C . LYS A 1 84 ? 51.313 14.608 2.734 1.00 39.32 258 LYS A C 1
ATOM 677 O O . LYS A 1 84 ? 50.787 15.676 3.014 1.00 39.43 258 LYS A O 1
ATOM 683 N N . SER A 1 85 ? 51.439 14.201 1.480 1.00 38.15 259 SER A N 1
ATOM 684 C CA . SER A 1 85 ? 51.072 15.108 0.415 1.00 37.21 259 SER A CA 1
ATOM 685 C C . SER A 1 85 ? 49.549 15.202 0.282 1.00 36.03 259 SER A C 1
ATOM 686 O O . SER A 1 85 ? 49.030 16.278 0.086 1.00 36.05 259 SER A O 1
ATOM 689 N N . TYR A 1 86 ? 48.838 14.091 0.448 1.00 34.95 260 TYR A N 1
ATOM 690 C CA . TYR A 1 86 ? 47.380 14.141 0.489 1.00 33.55 260 TYR A CA 1
ATOM 691 C C . TYR A 1 86 ? 46.865 15.048 1.617 1.00 33.09 260 TYR A C 1
ATOM 692 O O . TYR A 1 86 ? 46.007 15.913 1.383 1.00 32.85 260 TYR A O 1
ATOM 701 N N . SER A 1 87 ? 47.386 14.840 2.828 1.00 32.02 261 SER A N 1
ATOM 702 C CA . SER A 1 87 ? 46.990 15.615 4.015 1.00 31.42 261 SER A CA 1
ATOM 703 C C . SER A 1 87 ? 47.352 17.089 3.872 1.00 31.36 261 SER A C 1
ATOM 704 O O . SER A 1 87 ? 46.627 17.962 4.347 1.00 31.81 261 SER A O 1
ATOM 707 N N . GLN A 1 88 ? 48.495 17.354 3.244 1.00 30.81 262 GLN A N 1
ATOM 708 C CA . GLN A 1 88 ? 48.949 18.706 2.975 1.00 30.87 262 GLN A CA 1
ATOM 709 C C . GLN A 1 88 ? 48.064 19.414 1.963 1.00 29.45 262 GLN A C 1
ATOM 710 O O . GLN A 1 88 ? 47.851 20.617 2.075 1.00 29.49 262 GLN A O 1
ATOM 716 N N . ASN A 1 89 ? 47.585 18.659 0.976 1.00 28.00 263 ASN A N 1
ATOM 717 C CA . ASN A 1 89 ? 46.647 19.143 -0.041 1.00 27.46 263 ASN A CA 1
ATOM 718 C C . ASN A 1 89 ? 45.245 19.407 0.526 1.00 26.46 263 ASN A C 1
ATOM 719 O O . ASN A 1 89 ? 44.600 20.381 0.156 1.00 26.62 263 ASN A O 1
ATOM 724 N N . LEU A 1 90 ? 44.789 18.510 1.402 1.00 26.02 264 LEU A N 1
ATOM 725 C CA . LEU A 1 90 ? 43.562 18.661 2.163 1.00 24.82 264 LEU A CA 1
ATOM 726 C C . LEU A 1 90 ? 43.592 19.923 3.002 1.00 24.99 264 LEU A C 1
ATOM 727 O O . LEU A 1 90 ? 42.608 20.656 3.049 1.00 25.81 264 LEU A O 1
ATOM 732 N N . CYS A 1 91 ? 44.700 20.194 3.667 1.00 24.55 265 CYS A N 1
ATOM 733 C CA . CYS A 1 91 ? 44.777 21.370 4.525 1.00 26.05 265 CYS A CA 1
ATOM 734 C C . CYS A 1 91 ? 44.743 22.698 3.752 1.00 25.84 265 CYS A C 1
ATOM 735 O O . CYS A 1 91 ? 44.212 23.697 4.236 1.00 25.82 265 CYS A O 1
ATOM 738 N N . LEU A 1 92 ? 45.308 22.690 2.546 1.00 25.84 266 LEU A N 1
ATOM 739 C CA . LEU A 1 92 ? 45.294 23.849 1.673 1.00 25.39 266 LEU A CA 1
ATOM 740 C C . LEU A 1 92 ? 43.889 24.183 1.210 1.00 25.54 266 LEU A C 1
ATOM 741 O O . LEU A 1 92 ? 43.494 25.350 1.207 1.00 25.19 266 LEU A O 1
ATOM 746 N N . LEU A 1 93 ? 43.141 23.149 0.825 1.00 25.29 267 LEU A N 1
ATOM 747 C CA . LEU A 1 93 ? 41.738 23.297 0.493 1.00 24.88 267 LEU A CA 1
ATOM 748 C C . LEU A 1 93 ? 40.926 23.760 1.708 1.00 24.84 267 LEU A C 1
ATOM 749 O O . LEU A 1 93 ? 40.046 24.625 1.577 1.00 24.92 267 LEU A O 1
ATOM 754 N N . ALA A 1 94 ? 41.206 23.182 2.875 1.00 24.04 268 ALA A N 1
ATOM 755 C CA . ALA A 1 94 ? 40.407 23.461 4.071 1.00 24.07 268 ALA A CA 1
ATOM 756 C C . ALA A 1 94 ? 40.538 24.934 4.474 1.00 24.46 268 ALA A C 1
ATOM 757 O O . ALA A 1 94 ? 39.547 25.586 4.815 1.00 24.29 268 ALA A O 1
ATOM 759 N N . LYS A 1 95 ? 41.770 25.442 4.415 1.00 24.84 269 LYS A N 1
ATOM 760 C CA . LYS A 1 95 ? 42.076 26.835 4.693 1.00 24.95 269 LYS A CA 1
ATOM 761 C C . LYS A 1 95 ? 41.286 27.814 3.819 1.00 25.75 269 LYS A C 1
ATOM 762 O O . LYS A 1 95 ? 41.071 28.956 4.226 1.00 26.30 269 LYS A O 1
ATOM 768 N N . CYS A 1 96 ? 40.832 27.389 2.644 1.00 25.69 270 CYS A N 1
ATOM 769 C CA . CYS A 1 96 ? 39.929 28.254 1.862 1.00 27.19 270 CYS A CA 1
ATOM 770 C C . CYS A 1 96 ? 38.617 28.572 2.605 1.00 27.09 270 CYS A C 1
ATOM 771 O O . CYS A 1 96 ? 37.921 29.543 2.274 1.00 27.03 270 CYS A O 1
ATOM 774 N N . PHE A 1 97 ? 38.275 27.730 3.579 1.00 27.78 271 PHE A N 1
ATOM 775 C CA . PHE A 1 97 ? 37.016 27.845 4.326 1.00 28.48 271 PHE A CA 1
ATOM 776 C C . PHE A 1 97 ? 37.228 27.985 5.828 1.00 29.31 271 PHE A C 1
ATOM 777 O O . PHE A 1 97 ? 36.275 27.976 6.600 1.00 28.84 271 PHE A O 1
ATOM 785 N N . LEU A 1 98 ? 38.491 28.156 6.224 1.00 31.11 272 LEU A N 1
ATOM 786 C CA . LEU A 1 98 ? 38.847 28.438 7.609 1.00 31.78 272 LEU A CA 1
ATOM 787 C C . LEU A 1 98 ? 39.595 29.769 7.761 1.00 33.18 272 LEU A C 1
ATOM 788 O O . LEU A 1 98 ? 40.488 30.089 6.986 1.00 34.17 272 LEU A O 1
ATOM 793 N N . ASP A 1 99 ? 39.220 30.515 8.784 1.00 34.81 273 ASP A N 1
ATOM 794 C CA . ASP A 1 99 ? 39.774 31.816 9.149 1.00 37.59 273 ASP A CA 1
ATOM 795 C C . ASP A 1 99 ? 41.294 31.744 9.403 1.00 38.06 273 ASP A C 1
ATOM 796 O O . ASP A 1 99 ? 42.063 32.586 8.929 1.00 38.00 273 ASP A O 1
ATOM 801 N N . HIS A 1 100 ? 41.699 30.715 10.147 1.00 38.65 274 HIS A N 1
ATOM 802 C CA . HIS A 1 100 ? 43.082 30.374 10.396 1.00 39.01 274 HIS A CA 1
ATOM 803 C C . HIS A 1 100 ? 43.191 28.842 10.323 1.00 38.67 274 HIS A C 1
ATOM 804 O O . HIS A 1 100 ? 42.225 28.125 10.612 1.00 38.12 274 HIS A O 1
ATOM 823 N N . THR A 1 102 ? 46.318 26.744 11.850 1.00 40.47 276 THR A N 1
ATOM 824 C CA . THR A 1 102 ? 47.633 26.642 12.470 1.00 41.15 276 THR A CA 1
ATOM 825 C C . THR A 1 102 ? 48.371 25.349 12.094 1.00 40.93 276 THR A C 1
ATOM 826 O O . THR A 1 102 ? 47.819 24.253 12.180 1.00 41.04 276 THR A O 1
ATOM 830 N N . LEU A 1 103 ? 49.614 25.507 11.640 1.00 40.99 277 LEU A N 1
ATOM 831 C CA . LEU A 1 103 ? 50.476 24.378 11.239 1.00 40.77 277 LEU A CA 1
ATOM 832 C C . LEU A 1 103 ? 49.975 23.663 9.981 1.00 39.64 277 LEU A C 1
ATOM 833 O O . LEU A 1 103 ? 50.139 22.440 9.848 1.00 39.44 277 LEU A O 1
ATOM 838 N N . TYR A 1 104 ? 49.377 24.424 9.057 1.00 38.94 278 TYR A N 1
ATOM 839 C CA . TYR A 1 104 ? 48.778 23.844 7.835 1.00 38.46 278 TYR A CA 1
ATOM 840 C C . TYR A 1 104 ? 49.779 22.980 7.064 1.00 38.52 278 TYR A C 1
ATOM 841 O O . TYR A 1 104 ? 49.397 21.976 6.435 1.00 38.49 278 TYR A O 1
ATOM 850 N N . TYR A 1 105 ? 51.055 23.374 7.138 1.00 38.47 279 TYR A N 1
ATOM 851 C CA . TYR A 1 105 ? 52.129 22.771 6.346 1.00 38.83 279 TYR A CA 1
ATOM 852 C C . TYR A 1 105 ? 52.693 21.497 6.970 1.00 39.01 279 TYR A C 1
ATOM 853 O O . TYR A 1 105 ? 53.336 20.690 6.278 1.00 39.51 279 TYR A O 1
ATOM 862 N N . ASP A 1 106 ? 52.466 21.312 8.271 1.00 38.35 280 ASP A N 1
ATOM 863 C CA . ASP A 1 106 ? 52.960 20.117 8.936 1.00 37.66 280 ASP A CA 1
ATOM 864 C C . ASP A 1 106 ? 51.836 19.195 9.389 1.00 37.25 280 ASP A C 1
ATOM 865 O O . ASP A 1 106 ? 51.205 19.413 10.418 1.00 37.31 280 ASP A O 1
ATOM 870 N N . THR A 1 107 ? 51.613 18.145 8.622 1.00 36.57 281 THR A N 1
ATOM 871 C CA . THR A 1 107 ? 50.508 17.255 8.881 1.00 36.41 281 THR A CA 1
ATOM 872 C C . THR A 1 107 ? 50.847 16.093 9.857 1.00 36.15 281 THR A C 1
ATOM 873 O O . THR A 1 107 ? 49.930 15.400 10.325 1.00 35.71 281 THR A O 1
ATOM 877 N N . ASP A 1 108 ? 52.143 15.938 10.198 1.00 35.02 282 ASP A N 1
ATOM 878 C CA . ASP A 1 108 ? 52.632 14.900 11.137 1.00 34.20 282 ASP A CA 1
ATOM 879 C C . ASP A 1 108 ? 51.831 14.754 12.451 1.00 32.22 282 ASP A C 1
ATOM 880 O O . ASP A 1 108 ? 51.523 13.643 12.833 1.00 31.19 282 ASP A O 1
ATOM 885 N N . PRO A 1 109 ? 51.522 15.869 13.149 1.00 31.10 283 PRO A N 1
ATOM 886 C CA . PRO A 1 109 ? 50.789 15.771 14.429 1.00 30.65 283 PRO A CA 1
ATOM 887 C C . PRO A 1 109 ? 49.334 15.294 14.379 1.00 29.99 283 PRO A C 1
ATOM 888 O O . PRO A 1 109 ? 48.728 15.099 15.447 1.00 30.59 283 PRO A O 1
ATOM 892 N N . PHE A 1 110 ? 48.784 15.061 13.185 1.00 28.80 284 PHE A N 1
ATOM 893 C CA . PHE A 1 110 ? 47.329 14.912 13.043 1.00 27.56 284 PHE A CA 1
ATOM 894 C C . PHE A 1 110 ? 46.885 13.599 12.424 1.00 27.38 284 PHE A C 1
ATOM 895 O O . PHE A 1 110 ? 47.583 13.043 11.582 1.00 28.06 284 PHE A O 1
ATOM 903 N N . LEU A 1 111 ? 45.719 13.118 12.853 1.00 26.71 285 LEU A N 1
ATOM 904 C CA . LEU A 1 111 ? 44.936 12.178 12.083 1.00 27.01 285 LEU A CA 1
ATOM 905 C C . LEU A 1 111 ? 43.819 12.958 11.378 1.00 26.86 285 LEU A C 1
ATOM 906 O O . LEU A 1 111 ? 43.399 14.029 11.841 1.00 27.01 285 LEU A O 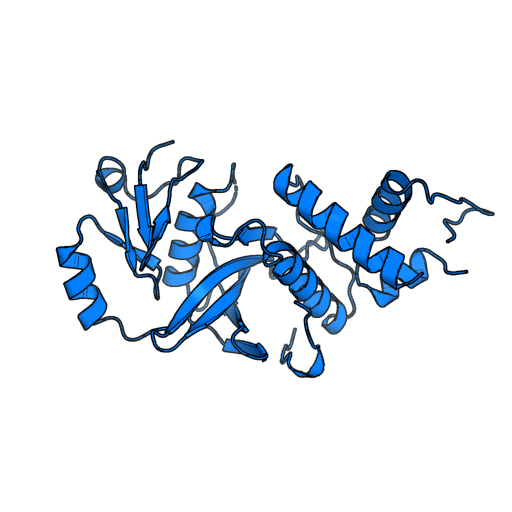1
ATOM 911 N N . PHE A 1 112 ? 43.371 12.421 10.251 1.00 26.34 286 PHE A N 1
ATOM 912 C CA . PHE A 1 112 ? 42.365 13.040 9.406 1.00 26.04 286 PHE A CA 1
ATOM 913 C C . PHE A 1 112 ? 41.313 12.007 9.138 1.00 25.81 286 PHE A C 1
ATOM 914 O O . PHE A 1 112 ? 41.643 10.868 8.820 1.00 25.69 286 PHE A O 1
ATOM 922 N N . TYR A 1 113 ? 40.052 12.397 9.309 1.00 25.84 287 TYR A N 1
ATOM 923 C CA . TYR A 1 113 ? 38.923 11.492 9.087 1.00 26.39 287 TYR A CA 1
ATOM 924 C C . TYR A 1 113 ? 38.081 12.099 7.987 1.00 26.52 287 TYR A C 1
ATOM 925 O O . TYR A 1 113 ? 37.389 13.098 8.186 1.00 26.49 287 TYR A O 1
ATOM 934 N N . VAL A 1 114 ? 38.195 11.485 6.816 1.00 26.85 288 VAL A N 1
ATOM 935 C CA . VAL A 1 114 ? 37.630 11.990 5.586 1.00 26.93 288 VAL A CA 1
ATOM 936 C C . VAL A 1 114 ? 36.378 11.202 5.266 1.00 27.45 288 VAL A C 1
ATOM 937 O O . VAL A 1 114 ? 36.402 9.973 5.187 1.00 27.57 288 VAL A O 1
ATOM 941 N N . MET A 1 115 ? 35.278 11.920 5.094 1.00 27.65 289 MET A N 1
ATOM 942 C CA . MET A 1 115 ? 33.997 11.288 4.861 1.00 28.65 289 MET A CA 1
ATOM 943 C C . MET A 1 115 ? 33.681 11.434 3.377 1.00 27.81 289 MET A C 1
ATOM 944 O O . MET A 1 115 ? 33.834 12.511 2.824 1.00 27.61 289 MET A O 1
ATOM 949 N N . THR A 1 116 ? 33.255 10.334 2.756 1.00 28.06 290 THR A N 1
ATOM 950 C CA . THR A 1 116 ? 32.922 10.271 1.336 1.00 28.11 290 THR A CA 1
ATOM 951 C C . THR A 1 116 ? 31.482 9.804 1.067 1.00 28.69 290 THR A C 1
ATOM 952 O O . THR A 1 116 ? 30.858 9.152 1.900 1.00 28.88 290 THR A O 1
ATOM 956 N N . GLU A 1 117 ? 30.961 10.165 -0.104 1.00 29.98 291 GLU A N 1
ATOM 957 C CA . GLU A 1 117 ? 29.711 9.627 -0.645 1.00 30.69 291 GLU A CA 1
ATOM 958 C C . GLU A 1 117 ? 30.127 8.839 -1.860 1.00 31.46 291 GLU A C 1
ATOM 959 O O . GLU A 1 117 ? 30.899 9.333 -2.698 1.00 30.75 291 GLU A O 1
ATOM 965 N N . TYR A 1 118 ? 29.626 7.615 -1.953 1.00 32.07 292 TYR A N 1
ATOM 966 C CA . TYR A 1 118 ? 30.007 6.724 -3.032 1.00 33.36 292 TYR A CA 1
ATOM 967 C C . TYR A 1 118 ? 28.914 6.669 -4.089 1.00 34.56 292 TYR A C 1
ATOM 968 O O . TYR A 1 118 ? 27.736 6.518 -3.769 1.00 35.14 292 TYR A O 1
ATOM 977 N N . ASP A 1 119 ? 29.314 6.776 -5.352 1.00 36.29 293 ASP A N 1
ATOM 978 C CA . ASP A 1 119 ? 28.442 6.411 -6.481 1.00 38.10 293 ASP A CA 1
ATOM 979 C C . ASP A 1 119 ? 29.263 5.688 -7.556 1.00 39.34 293 ASP A C 1
ATOM 980 O O . ASP A 1 119 ? 30.439 5.384 -7.332 1.00 39.43 293 ASP A O 1
ATOM 985 N N . CYS A 1 120 ? 28.668 5.441 -8.724 1.00 41.19 294 CYS A N 1
ATOM 986 C CA . CYS A 1 120 ? 29.358 4.701 -9.791 1.00 42.70 294 CYS A CA 1
ATOM 987 C C . CYS A 1 120 ? 30.611 5.379 -10.330 1.00 41.93 294 CYS A C 1
ATOM 988 O O . CYS A 1 120 ? 31.390 4.753 -11.068 1.00 42.42 294 CYS A O 1
ATOM 991 N N . LYS A 1 121 ? 30.825 6.640 -9.956 1.00 40.76 295 LYS A N 1
ATOM 992 C CA . LYS A 1 121 ? 32.019 7.350 -10.387 1.00 40.06 295 LYS A CA 1
ATOM 993 C C . LYS A 1 121 ? 33.131 7.355 -9.344 1.00 38.89 295 LYS A C 1
ATOM 994 O O . LYS A 1 121 ? 34.223 7.814 -9.633 1.00 38.99 295 LYS A O 1
ATOM 1000 N N . GLY A 1 122 ? 32.861 6.863 -8.134 1.00 38.02 296 GLY A N 1
ATOM 1001 C CA . GLY A 1 122 ? 33.899 6.806 -7.092 1.00 35.79 296 GLY A CA 1
ATOM 1002 C C . GLY A 1 122 ? 33.446 7.294 -5.735 1.00 34.67 296 GLY A C 1
ATOM 1003 O O . GLY A 1 122 ? 32.251 7.518 -5.519 1.00 33.85 296 GLY A O 1
ATOM 1004 N N . PHE A 1 123 ? 34.415 7.464 -4.838 1.00 33.86 297 PHE A N 1
ATOM 1005 C CA . PHE A 1 123 ? 34.180 7.934 -3.481 1.00 33.98 297 PHE A CA 1
ATOM 1006 C C . PHE A 1 123 ? 34.434 9.445 -3.448 1.00 33.73 297 PHE A C 1
ATOM 1007 O O . PHE A 1 123 ? 35.577 9.896 -3.565 1.00 34.97 297 PHE A O 1
ATOM 1015 N N . HIS A 1 124 ? 33.388 10.231 -3.257 1.00 32.53 298 HIS A N 1
ATOM 1016 C CA . HIS A 1 124 ? 33.530 11.674 -3.378 1.00 31.24 298 HIS A CA 1
ATOM 1017 C C . HIS A 1 124 ? 33.680 12.298 -2.001 1.00 30.70 298 HIS A C 1
ATOM 1018 O O . HIS A 1 124 ? 32.857 12.058 -1.110 1.00 30.53 298 HIS A O 1
ATOM 1025 N N . ILE A 1 125 ? 34.768 13.049 -1.812 1.00 30.03 299 ILE A N 1
ATOM 1026 C CA . ILE A 1 125 ? 35.007 13.731 -0.549 1.00 29.10 299 ILE A CA 1
ATOM 1027 C C . ILE A 1 125 ? 33.852 14.703 -0.269 1.00 28.37 299 ILE A C 1
ATOM 1028 O O . ILE A 1 125 ? 33.522 15.553 -1.098 1.00 28.41 299 ILE A O 1
ATOM 1033 N N . VAL A 1 126 ? 33.220 14.530 0.889 1.00 27.57 300 VAL A N 1
ATOM 1034 C CA . VAL A 1 126 ? 32.139 15.406 1.350 1.00 26.34 300 VAL A CA 1
ATOM 1035 C C . VAL A 1 126 ? 32.624 16.390 2.436 1.00 26.09 300 VAL A C 1
ATOM 1036 O O . VAL A 1 126 ? 32.289 17.581 2.422 1.00 25.65 300 VAL A O 1
ATOM 1040 N N . GLY A 1 127 ? 33.408 15.884 3.387 1.00 25.63 301 GLY A N 1
ATOM 1041 C CA . GLY A 1 127 ? 34.006 16.728 4.401 1.00 24.76 301 GLY A CA 1
ATOM 1042 C C . GLY A 1 127 ? 34.993 15.915 5.193 1.00 24.54 301 GLY A C 1
ATOM 1043 O O . GLY A 1 127 ? 35.269 14.783 4.837 1.00 24.53 301 GLY A O 1
ATOM 1044 N N . TYR A 1 128 ? 35.516 16.479 6.280 1.00 23.71 302 TYR A N 1
ATOM 1045 C CA . TYR A 1 128 ? 36.460 15.753 7.115 1.00 22.81 302 TYR A CA 1
ATOM 1046 C C . TYR A 1 128 ? 36.559 16.432 8.484 1.00 22.53 302 TYR A C 1
ATOM 1047 O O . TYR A 1 128 ? 36.130 17.567 8.668 1.00 21.84 302 TYR A O 1
ATOM 1056 N N . PHE A 1 129 ? 37.162 15.746 9.441 1.00 22.91 303 PHE A N 1
ATOM 1057 C CA . PHE A 1 129 ? 37.671 16.438 10.614 1.00 23.31 303 PHE A CA 1
ATOM 1058 C C . PHE A 1 129 ? 39.079 15.939 10.895 1.00 23.73 303 PHE A C 1
ATOM 1059 O O . PHE A 1 129 ? 39.390 14.787 10.634 1.00 23.83 303 PHE A O 1
ATOM 1067 N N . SER A 1 130 ? 39.939 16.820 11.389 1.00 24.39 304 SER A N 1
ATOM 1068 C CA . SER A 1 130 ? 41.201 16.385 11.939 1.00 25.00 304 SER A CA 1
ATOM 1069 C C . SER A 1 130 ? 41.169 16.301 13.463 1.00 26.08 304 SER A C 1
ATOM 1070 O O . SER A 1 130 ? 40.240 16.795 14.133 1.00 25.67 304 SER A O 1
ATOM 1073 N N . LYS A 1 131 ? 42.233 15.706 13.995 1.00 27.60 305 LYS A N 1
ATOM 1074 C CA . LYS A 1 131 ? 42.365 15.396 15.408 1.00 28.98 305 LYS A CA 1
ATOM 1075 C C . LYS A 1 131 ? 43.848 15.348 15.702 1.00 30.32 305 LYS A C 1
ATOM 1076 O O . LYS A 1 131 ? 44.578 14.647 14.997 1.00 30.25 305 LYS A O 1
ATOM 1082 N N . GLU A 1 132 ? 44.308 16.088 16.714 1.00 32.30 306 GLU A N 1
ATOM 1083 C CA . GLU A 1 132 ? 45.676 15.866 17.246 1.00 34.94 306 GLU A CA 1
ATOM 1084 C C . GLU A 1 132 ? 45.869 14.415 17.725 1.00 35.79 306 GLU A C 1
ATOM 1085 O O . GLU A 1 132 ? 44.992 13.855 18.387 1.00 35.64 306 GLU A O 1
ATOM 1091 N N . LYS A 1 133 ? 47.017 13.822 17.388 1.00 37.74 307 LYS A N 1
ATOM 1092 C CA . LYS A 1 133 ? 47.437 12.525 17.953 1.00 39.47 307 LYS A CA 1
ATOM 1093 C C . LYS A 1 133 ? 47.626 12.613 19.479 1.00 40.70 307 LYS A C 1
ATOM 1094 O O . LYS A 1 133 ? 47.298 11.680 20.202 1.00 40.63 307 LYS A O 1
ATOM 1100 N N . GLU A 1 134 ? 48.153 13.741 19.952 1.00 42.43 308 GLU A N 1
ATOM 1101 C CA . GLU A 1 134 ? 48.341 13.989 21.379 1.00 44.63 308 GLU A CA 1
ATOM 1102 C C . GLU A 1 134 ? 47.766 15.360 21.729 1.00 43.91 308 GLU A C 1
ATOM 1103 O O . GLU A 1 134 ? 48.248 16.377 21.225 1.00 44.31 308 GLU A O 1
ATOM 1109 N N . SER A 1 135 ? 46.751 15.389 22.591 1.00 43.70 309 SER A N 1
ATOM 1110 C CA . SER A 1 135 ? 46.169 16.650 23.072 1.00 43.14 309 SER A CA 1
ATOM 1111 C C . SER A 1 135 ? 46.089 16.750 24.591 1.00 43.64 309 SER A C 1
ATOM 1112 O O . SER A 1 135 ? 45.366 15.984 25.244 1.00 43.53 309 SER A O 1
ATOM 1115 N N . THR A 1 136 ? 46.795 17.741 25.130 1.00 44.16 310 THR A N 1
ATOM 1116 C CA . THR A 1 136 ? 46.756 18.078 26.560 1.00 44.67 310 THR A CA 1
ATOM 1117 C C . THR A 1 136 ? 45.426 18.721 26.958 1.00 44.28 310 THR A C 1
ATOM 1118 O O . THR A 1 136 ? 45.119 18.856 28.149 1.00 44.46 310 THR A O 1
ATOM 1122 N N . GLU A 1 137 ? 44.646 19.136 25.962 1.00 43.10 311 GLU A N 1
ATOM 1123 C CA . GLU A 1 137 ? 43.388 19.817 26.222 1.00 42.12 311 GLU A CA 1
ATOM 1124 C C . GLU A 1 137 ? 42.178 18.907 25.925 1.00 40.52 311 GLU A C 1
ATOM 1125 O O . GLU A 1 137 ? 41.032 19.367 25.947 1.00 40.76 311 GLU A O 1
ATOM 1131 N N . ASP A 1 138 ? 42.436 17.621 25.659 1.00 38.26 312 ASP A N 1
ATOM 1132 C CA . ASP A 1 138 ? 41.394 16.648 25.285 1.00 36.51 312 ASP A CA 1
ATOM 1133 C C . ASP A 1 138 ? 40.515 17.052 24.077 1.00 34.46 312 ASP A C 1
ATOM 1134 O O . ASP A 1 138 ? 39.317 16.770 24.023 1.00 33.33 312 ASP A O 1
ATOM 1139 N N . TYR A 1 139 ? 41.128 17.721 23.114 1.00 32.81 313 TYR A N 1
ATOM 1140 C CA . TYR A 1 139 ? 40.445 18.136 21.896 1.00 30.91 313 TYR A CA 1
ATOM 1141 C C . TYR A 1 139 ? 40.288 16.951 20.972 1.00 29.18 313 TYR A C 1
ATOM 1142 O O . TYR A 1 139 ? 41.278 16.462 20.452 1.00 29.25 313 TYR A O 1
ATOM 1151 N N . ASN A 1 140 ? 39.054 16.508 20.755 1.00 27.81 314 ASN A N 1
ATOM 1152 C CA . ASN A 1 140 ? 38.793 15.351 19.901 1.00 26.61 314 ASN A CA 1
ATOM 1153 C C . ASN A 1 140 ? 38.556 15.739 18.426 1.00 26.25 314 ASN A C 1
ATOM 1154 O O . ASN A 1 140 ? 38.390 14.878 17.562 1.00 25.57 314 ASN A O 1
ATOM 1159 N N . VAL A 1 141 ? 38.547 17.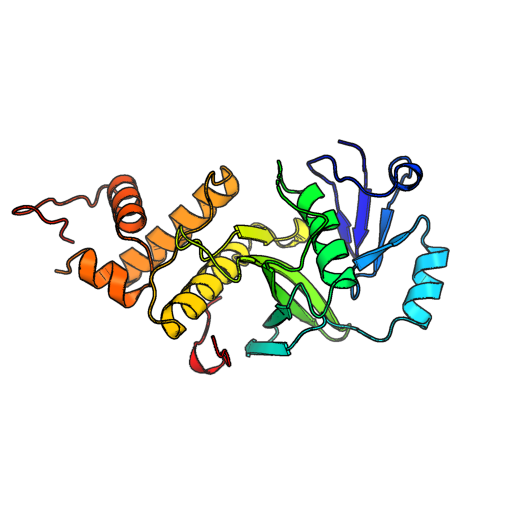043 18.165 1.00 25.92 315 VAL A N 1
ATOM 1160 C CA . VAL A 1 141 ? 38.463 17.594 16.804 1.00 25.21 315 VAL A CA 1
ATOM 1161 C C . VAL A 1 141 ? 39.315 18.839 16.844 1.00 25.26 315 VAL A C 1
ATOM 1162 O O . VAL A 1 141 ? 39.198 19.622 17.780 1.00 25.92 315 VAL A O 1
ATOM 1166 N N . ALA A 1 142 ? 40.185 18.988 15.849 1.00 24.99 316 ALA A N 1
ATOM 1167 C CA . ALA A 1 142 ? 40.963 20.194 15.649 1.00 24.71 316 ALA A CA 1
ATOM 1168 C C . ALA A 1 142 ? 40.286 21.088 14.607 1.00 24.98 316 ALA A C 1
ATOM 1169 O O . ALA A 1 142 ? 39.890 22.201 14.930 1.00 25.80 316 ALA A O 1
ATOM 1171 N N . CYS A 1 143 ? 40.150 20.606 13.371 1.00 25.09 317 CYS A N 1
ATOM 1172 C CA . CYS A 1 143 ? 39.322 21.279 12.348 1.00 25.39 317 CYS A CA 1
ATOM 1173 C C . CYS A 1 143 ? 38.269 20.348 11.813 1.00 24.56 317 CYS A C 1
ATOM 1174 O O . CYS A 1 143 ? 38.484 19.134 11.741 1.00 24.08 317 CYS A O 1
ATOM 1177 N N . ILE A 1 144 ? 37.116 20.926 11.490 1.00 23.93 318 ILE A N 1
ATOM 1178 C CA . ILE A 1 144 ? 36.023 20.198 10.896 1.00 24.31 318 ILE A CA 1
ATOM 1179 C C . ILE A 1 144 ? 35.489 20.996 9.701 1.00 24.74 318 ILE A C 1
ATOM 1180 O O . ILE A 1 144 ? 35.392 22.226 9.759 1.00 23.97 318 ILE A O 1
ATOM 1185 N N . LEU A 1 145 ? 35.145 20.289 8.628 1.00 24.79 319 LEU A N 1
ATOM 1186 C CA . LEU A 1 145 ? 34.688 20.939 7.418 1.00 25.03 319 LEU A CA 1
ATOM 1187 C C . LEU A 1 145 ? 33.695 20.106 6.615 1.00 24.88 319 LEU A C 1
ATOM 1188 O O . LEU A 1 145 ? 33.921 18.929 6.357 1.00 25.19 319 LEU A O 1
ATOM 1193 N N . THR A 1 146 ? 32.593 20.733 6.212 1.00 24.67 320 THR A N 1
ATOM 1194 C CA . THR A 1 146 ? 31.775 20.198 5.121 1.00 23.52 320 THR A CA 1
ATOM 1195 C C . THR A 1 146 ? 32.006 21.114 3.932 1.00 23.85 320 THR A C 1
ATOM 1196 O O . THR A 1 146 ? 31.847 22.339 4.033 1.00 24.19 320 THR A O 1
ATOM 1200 N N . LEU A 1 147 ? 32.395 20.537 2.805 1.00 24.19 321 LEU A N 1
ATOM 1201 C CA . LEU A 1 147 ? 32.531 21.332 1.584 1.00 24.58 321 LEU A CA 1
ATOM 1202 C C . LEU A 1 147 ? 31.187 21.980 1.213 1.00 24.69 321 LEU A C 1
ATOM 1203 O O . LEU A 1 147 ? 30.154 21.342 1.319 1.00 24.46 321 LEU A O 1
ATOM 1208 N N . PRO A 1 148 ? 31.209 23.259 0.770 1.00 25.55 322 PRO A N 1
ATOM 1209 C CA . PRO A 1 148 ? 29.973 23.987 0.489 1.00 25.93 322 PRO A CA 1
ATOM 1210 C C . PRO A 1 148 ? 28.850 23.295 -0.291 1.00 26.43 322 PRO A C 1
ATOM 1211 O O . PRO A 1 148 ? 27.694 23.438 0.120 1.00 26.69 322 PRO A O 1
ATOM 1215 N N . PRO A 1 149 ? 29.155 22.564 -1.386 1.00 26.58 323 PRO A N 1
ATOM 1216 C CA . PRO A 1 149 ? 28.062 21.905 -2.118 1.00 27.20 323 PRO A CA 1
ATOM 1217 C C . PRO A 1 149 ? 27.239 20.889 -1.292 1.00 27.93 323 PRO A C 1
ATOM 1218 O O . PRO A 1 149 ? 26.156 20.521 -1.712 1.00 27.87 323 PRO A O 1
ATOM 1222 N N . TYR A 1 150 ? 27.767 20.451 -0.139 1.00 28.41 324 TYR A N 1
ATOM 1223 C CA . TYR A 1 150 ? 27.151 19.419 0.715 1.00 28.05 324 TYR A CA 1
ATOM 1224 C C . TYR A 1 150 ? 26.634 19.984 2.046 1.00 27.17 324 TYR A C 1
ATOM 1225 O O . TYR A 1 150 ? 26.128 19.235 2.878 1.00 26.63 324 TYR A O 1
ATOM 1234 N N . GLN A 1 151 ? 26.792 21.290 2.244 1.00 26.51 325 GLN A N 1
ATOM 1235 C CA . GLN A 1 151 ? 26.435 21.941 3.516 1.00 26.17 325 GLN A CA 1
ATOM 1236 C C . GLN A 1 151 ? 24.931 22.011 3.687 1.00 26.26 325 GLN A C 1
ATOM 1237 O O . GLN A 1 151 ? 24.192 21.897 2.712 1.00 26.35 325 GLN A O 1
ATOM 1243 N N . ARG A 1 152 ? 24.485 22.149 4.937 1.00 26.49 326 ARG A N 1
ATOM 1244 C CA . ARG A 1 152 ? 23.057 22.254 5.286 1.00 26.65 326 ARG A CA 1
ATOM 1245 C C . ARG A 1 152 ? 22.249 20.991 4.987 1.00 26.89 326 ARG A C 1
ATOM 1246 O O . ARG A 1 152 ? 21.055 21.067 4.704 1.00 26.05 326 ARG A O 1
ATOM 1254 N N . ARG A 1 153 ? 22.891 19.832 5.117 1.00 27.49 327 ARG A N 1
ATOM 1255 C CA . ARG A 1 153 ? 22.271 18.545 4.773 1.00 28.57 327 ARG A CA 1
ATOM 1256 C C . ARG A 1 153 ? 22.408 17.475 5.867 1.00 28.36 327 ARG A C 1
ATOM 1257 O O . ARG A 1 153 ? 21.973 16.330 5.684 1.00 28.96 327 ARG A O 1
ATOM 1265 N N . GLY A 1 154 ? 23.043 17.826 6.982 1.00 27.78 328 GLY A N 1
ATOM 1266 C CA . GLY A 1 154 ? 23.257 16.862 8.064 1.00 26.52 328 GLY A CA 1
ATOM 1267 C C . GLY A 1 154 ? 24.638 16.243 8.102 1.00 25.94 328 GLY A C 1
ATOM 1268 O O . GLY A 1 154 ? 24.942 15.487 9.015 1.00 26.24 328 GLY A O 1
ATOM 1269 N N . TYR A 1 155 ? 25.482 16.550 7.117 1.00 25.65 329 TYR A N 1
ATOM 1270 C CA . TYR A 1 155 ? 26.821 15.961 7.053 1.00 24.90 329 TYR A CA 1
ATOM 1271 C C . TYR A 1 155 ? 27.742 16.444 8.187 1.00 24.80 329 TYR A C 1
ATOM 1272 O O . TYR A 1 155 ? 28.496 15.648 8.744 1.00 24.76 329 TYR A O 1
ATOM 1281 N N . GLY A 1 156 ? 27.686 17.733 8.515 1.00 24.39 330 GLY A N 1
ATOM 1282 C CA . GLY A 1 156 ? 28.468 18.303 9.624 1.00 25.00 330 GLY A CA 1
ATOM 1283 C C . GLY A 1 156 ? 28.193 17.628 10.956 1.00 25.13 330 GLY A C 1
ATOM 1284 O O . GLY A 1 156 ? 29.117 17.216 11.651 1.00 25.64 330 GLY A O 1
ATOM 1285 N N . LYS A 1 157 ? 26.916 17.493 11.300 1.00 25.60 331 LYS A N 1
ATOM 1286 C CA . LYS A 1 157 ? 26.492 16.707 12.464 1.00 26.26 331 LYS A CA 1
ATOM 1287 C C . LYS A 1 157 ? 26.911 15.232 12.420 1.00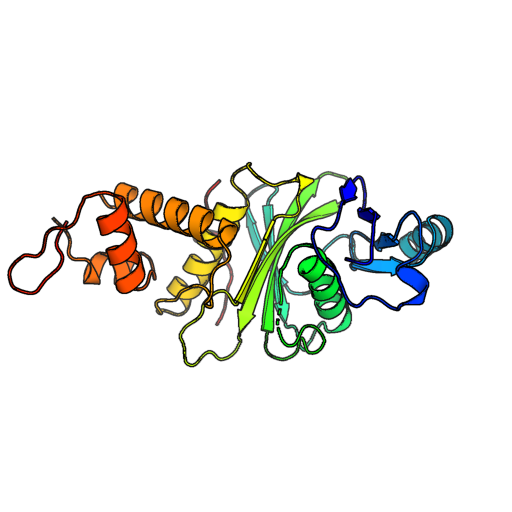 25.68 331 LYS A C 1
ATOM 1288 O O . LYS A 1 157 ? 27.214 14.638 13.457 1.00 24.71 331 LYS A O 1
ATOM 1294 N N . LEU A 1 158 ? 26.911 14.639 11.228 1.00 25.90 332 LEU A N 1
ATOM 1295 C CA . LEU A 1 158 ? 27.454 13.286 11.072 1.00 26.36 332 LEU A CA 1
ATOM 1296 C C . LEU A 1 158 ? 28.950 13.199 11.387 1.00 25.80 332 LEU A C 1
ATOM 1297 O O . LEU A 1 158 ? 29.390 12.253 12.061 1.00 26.17 332 LEU A O 1
ATOM 1302 N N . LEU A 1 159 ? 29.718 14.194 10.930 1.00 24.89 333 LEU A N 1
ATOM 1303 C CA . LEU A 1 159 ? 31.152 14.253 11.216 1.00 24.29 333 LEU A CA 1
ATOM 1304 C C . LEU A 1 159 ? 31.406 14.387 12.722 1.00 24.18 333 LEU A C 1
ATOM 1305 O O . LEU A 1 159 ? 32.271 13.700 13.261 1.00 24.18 333 LEU A O 1
ATOM 1310 N N . ILE A 1 160 ? 30.656 15.280 13.379 1.00 23.81 334 ILE A N 1
ATOM 1311 C CA . ILE A 1 160 ? 30.738 15.483 14.837 1.00 24.14 334 ILE A CA 1
ATOM 1312 C C . ILE A 1 160 ? 30.396 14.189 15.577 1.00 24.11 334 ILE A C 1
ATOM 1313 O O . ILE A 1 160 ? 31.118 13.795 16.471 1.00 24.57 334 ILE A O 1
ATOM 1318 N N . GLU A 1 161 ? 29.322 13.524 15.182 1.00 24.09 335 GLU A N 1
ATOM 1319 C CA . GLU A 1 161 ? 28.915 12.266 15.819 1.00 25.63 335 GLU A CA 1
ATOM 1320 C C . GLU A 1 161 ? 30.041 11.251 15.750 1.00 25.76 335 GLU A C 1
ATOM 1321 O O . GLU A 1 161 ? 30.451 10.703 16.770 1.00 27.04 335 GLU A O 1
ATOM 1327 N N . PHE A 1 162 ? 30.571 11.028 14.551 1.00 25.74 336 PHE A N 1
ATOM 1328 C CA . PHE A 1 162 ? 31.734 10.169 14.365 1.00 24.92 336 PHE A CA 1
ATOM 1329 C C . PHE A 1 162 ? 32.912 10.568 15.259 1.00 25.10 336 PHE A C 1
ATOM 1330 O O . PHE A 1 162 ? 33.565 9.708 15.817 1.00 25.32 336 PHE A O 1
ATOM 1338 N N . SER A 1 163 ? 33.194 11.860 15.409 1.00 25.81 337 SER A N 1
ATOM 1339 C CA . SER A 1 163 ? 34.252 12.289 16.339 1.00 25.94 337 SER A CA 1
ATOM 1340 C C . SER A 1 163 ? 34.042 11.807 17.780 1.00 26.36 337 SER A C 1
ATOM 1341 O O . SER A 1 163 ? 35.017 11.510 18.483 1.00 27.04 337 SER A O 1
ATOM 1344 N N . TYR A 1 164 ? 32.784 11.721 18.204 1.00 26.61 338 TYR A N 1
ATOM 1345 C CA . TYR A 1 164 ? 32.432 11.296 19.558 1.00 26.50 338 TYR A CA 1
ATOM 1346 C C . TYR A 1 164 ? 32.447 9.779 19.716 1.00 27.43 338 TYR A C 1
ATOM 1347 O O . TYR A 1 164 ? 32.819 9.279 20.802 1.00 27.49 338 TYR A O 1
ATOM 1356 N N . GLU A 1 165 ? 32.079 9.061 18.645 1.00 27.61 339 GLU A N 1
ATOM 1357 C CA . GLU A 1 165 ? 32.270 7.606 18.574 1.00 29.16 339 GLU A CA 1
ATOM 1358 C C . GLU A 1 165 ? 33.722 7.163 18.744 1.00 29.38 339 GLU A C 1
ATOM 1359 O O . GLU A 1 165 ? 33.992 6.100 19.338 1.00 30.23 339 GLU A O 1
ATOM 1365 N N . LEU A 1 166 ? 34.648 7.952 18.212 1.00 29.37 340 LEU A N 1
ATOM 1366 C CA . LEU A 1 166 ? 36.064 7.692 18.422 1.00 30.14 340 LEU A CA 1
ATOM 1367 C C . LEU A 1 166 ? 36.458 7.890 19.894 1.00 30.83 340 LEU A C 1
ATOM 1368 O O . LEU A 1 166 ? 37.150 7.039 20.454 1.00 31.69 340 LEU A O 1
ATOM 1373 N N . SER A 1 167 ? 36.001 8.980 20.514 1.00 30.95 341 SER A N 1
ATOM 1374 C CA . SER A 1 167 ? 36.254 9.240 21.932 1.00 31.66 341 SER A CA 1
ATOM 1375 C C . SER A 1 167 ? 35.683 8.129 22.828 1.00 32.46 341 SER A C 1
ATOM 1376 O O . SER A 1 167 ? 36.311 7.725 23.792 1.00 33.08 341 SER A O 1
ATOM 1379 N N . LYS A 1 168 ? 34.483 7.653 22.499 1.00 33.78 342 LYS A N 1
ATOM 1380 C CA . LYS A 1 168 ? 33.849 6.563 23.232 1.00 34.50 342 LYS A CA 1
ATOM 1381 C C . LYS A 1 168 ? 34.745 5.336 23.290 1.00 35.51 342 LYS A C 1
ATOM 1382 O O . LYS A 1 168 ? 34.927 4.776 24.370 1.00 36.08 342 LYS A O 1
ATOM 1388 N N . VAL A 1 169 ? 35.303 4.938 22.138 1.00 35.89 343 VAL A N 1
ATOM 1389 C CA . VAL A 1 169 ? 36.160 3.741 22.028 1.00 35.98 343 VAL A CA 1
ATOM 1390 C C . VAL A 1 169 ? 37.442 3.917 22.834 1.00 36.64 343 VAL A C 1
ATOM 1391 O O . VAL A 1 169 ? 37.917 2.968 23.475 1.00 37.00 343 VAL A O 1
ATOM 1395 N N . GLU A 1 170 ? 37.994 5.126 22.786 1.00 36.86 344 GLU A N 1
ATOM 1396 C CA . GLU A 1 170 ? 39.131 5.518 23.600 1.00 37.93 344 GLU A CA 1
ATOM 1397 C C . GLU A 1 170 ? 38.800 5.592 25.123 1.00 37.99 344 GLU A C 1
ATOM 1398 O O . GLU A 1 170 ? 39.696 5.801 25.939 1.00 37.36 344 GLU A O 1
ATOM 1404 N N . GLY A 1 171 ? 37.524 5.425 25.486 1.00 38.17 345 GLY A N 1
ATOM 1405 C CA . GLY A 1 171 ? 37.034 5.627 26.865 1.00 38.45 345 GLY A CA 1
ATOM 1406 C C . GLY A 1 171 ? 37.276 7.027 27.434 1.00 39.04 345 GLY A C 1
ATOM 1407 O O . GLY A 1 171 ? 37.518 7.170 28.641 1.00 39.11 345 GLY A O 1
ATOM 1408 N N . LYS A 1 172 ? 37.233 8.056 26.572 1.00 38.22 346 LYS A N 1
ATOM 1409 C CA . LYS A 1 172 ? 37.513 9.432 26.993 1.00 37.88 346 LYS A CA 1
ATOM 1410 C C . LYS A 1 172 ? 36.340 10.358 26.672 1.00 36.78 346 LYS A C 1
ATOM 1411 O O . LYS A 1 172 ? 35.476 10.028 25.858 1.00 37.17 346 LYS A O 1
ATOM 1417 N N . THR A 1 173 ? 36.314 11.516 27.320 1.00 34.99 347 THR A N 1
ATOM 1418 C CA . THR A 1 173 ? 35.503 12.627 26.859 1.00 33.09 347 THR A CA 1
ATOM 1419 C C . THR A 1 173 ? 36.389 13.498 25.967 1.00 31.88 347 THR A C 1
ATOM 1420 O O . THR A 1 173 ? 37.613 13.552 26.138 1.00 30.91 347 THR A O 1
ATOM 1424 N N . GLY A 1 174 ? 35.777 14.162 24.998 1.00 30.46 348 GLY A N 1
ATOM 1425 C CA . GLY A 1 174 ? 36.520 15.076 24.160 1.00 28.62 348 GLY A CA 1
ATOM 1426 C C . GLY A 1 174 ? 35.704 16.307 23.915 1.00 27.61 348 GLY A C 1
ATOM 1427 O O . GLY A 1 174 ? 34.522 16.334 24.243 1.00 27.27 348 GLY A O 1
ATOM 1428 N N . THR A 1 175 ? 36.347 17.318 23.335 1.00 26.81 349 THR A N 1
ATOM 1429 C CA . THR A 1 175 ? 35.699 18.551 22.938 1.00 26.36 349 THR A CA 1
ATOM 1430 C C . THR A 1 175 ? 36.417 19.155 21.725 1.00 26.88 349 THR A C 1
ATOM 1431 O O . THR A 1 175 ? 37.613 18.916 21.544 1.00 27.05 349 THR A O 1
ATOM 1435 N N . PRO A 1 176 ? 35.692 19.891 20.860 1.00 26.67 350 PRO A N 1
ATOM 1436 C CA . PRO A 1 176 ? 36.401 20.565 19.759 1.00 27.08 350 PRO A CA 1
ATOM 1437 C C . PRO A 1 176 ? 37.441 21.571 20.243 1.00 28.23 350 PRO A C 1
ATOM 1438 O O . PRO A 1 176 ? 37.254 22.190 21.281 1.00 27.35 350 PRO A O 1
ATOM 1442 N N . GLU A 1 177 ? 38.544 21.705 19.505 1.00 29.76 351 GLU A N 1
ATOM 1443 C CA . GLU A 1 177 ? 39.507 22.783 19.731 1.00 31.78 351 GLU A CA 1
ATOM 1444 C C . GLU A 1 177 ? 38.855 24.182 19.694 1.00 32.04 351 GLU A C 1
ATOM 1445 O O . GLU A 1 177 ? 37.978 24.455 18.866 1.00 31.78 351 GLU A O 1
ATOM 1451 N N . LYS A 1 178 ? 39.287 25.038 20.622 1.00 32.75 352 LYS A N 1
ATOM 1452 C CA . LYS A 1 178 ? 38.803 26.407 20.766 1.00 33.46 352 LYS A CA 1
ATOM 1453 C C . LYS A 1 178 ? 39.855 27.373 20.251 1.00 34.16 352 LYS A C 1
ATOM 1454 O O . LYS A 1 178 ? 41.050 27.093 20.359 1.00 34.70 352 LYS A O 1
ATOM 1460 N N . PRO A 1 179 ? 39.421 28.525 19.694 1.00 34.44 353 PRO A N 1
ATOM 1461 C CA . PRO A 1 179 ? 38.037 28.978 19.575 1.00 34.17 353 PRO A CA 1
ATOM 1462 C C . PRO A 1 179 ? 37.253 28.248 18.482 1.00 33.88 353 PRO A C 1
ATOM 1463 O O . PRO A 1 179 ? 37.822 27.870 17.456 1.00 33.82 353 PRO A O 1
ATOM 1467 N N . LEU A 1 180 ? 35.965 28.025 18.727 1.00 33.43 354 LEU A N 1
ATOM 1468 C CA . LEU A 1 180 ? 35.043 27.574 17.689 1.00 33.20 354 LEU A CA 1
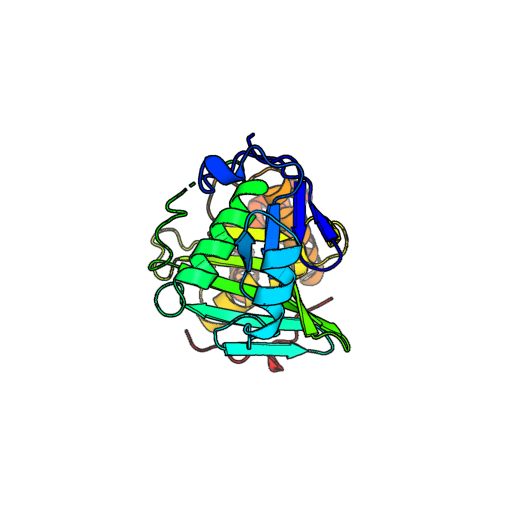ATOM 1469 C C . LEU A 1 180 ? 34.622 28.752 16.820 1.00 33.33 354 LEU A C 1
ATOM 1470 O O . LEU A 1 180 ? 34.243 29.808 17.344 1.00 33.82 354 LEU A O 1
ATOM 1475 N N . SER A 1 181 ? 34.654 28.571 15.498 1.00 32.55 355 SER A N 1
ATOM 1476 C CA . SER A 1 181 ? 33.994 29.517 14.610 1.00 32.24 355 SER A CA 1
ATOM 1477 C C . SER A 1 181 ? 32.494 29.466 14.922 1.00 31.93 355 SER A C 1
ATOM 1478 O O . SER A 1 181 ? 32.008 28.509 15.543 1.00 30.97 355 SER A O 1
ATOM 1481 N N . ASP A 1 182 ? 31.772 30.499 14.488 1.00 32.08 356 ASP A N 1
ATOM 1482 C CA . ASP A 1 182 ? 30.342 30.614 14.739 1.00 31.83 356 ASP A CA 1
ATOM 1483 C C . ASP A 1 182 ? 29.563 29.481 14.080 1.00 30.87 356 ASP A C 1
ATOM 1484 O O . ASP A 1 182 ? 28.616 28.976 14.666 1.00 30.75 356 ASP A O 1
ATOM 1489 N N . LEU A 1 183 ? 29.989 29.071 12.879 1.00 29.85 357 LEU A N 1
ATOM 1490 C CA . LEU A 1 183 ? 29.473 27.877 12.202 1.00 29.11 357 LEU A CA 1
ATOM 1491 C C . LEU A 1 183 ? 29.760 26.572 12.956 1.00 28.48 357 LEU A C 1
ATOM 1492 O O . LEU A 1 183 ? 28.921 25.690 12.991 1.00 28.93 357 LEU A O 1
ATOM 1497 N N . GLY A 1 184 ? 30.962 26.448 13.509 1.00 28.18 358 GLY A N 1
ATOM 1498 C CA . GLY A 1 184 ? 31.301 25.371 14.416 1.00 28.19 358 GLY A CA 1
ATOM 1499 C C . GLY A 1 184 ? 30.395 25.322 15.638 1.00 28.08 358 GLY A C 1
ATOM 1500 O O . GLY A 1 184 ? 29.866 24.265 15.971 1.00 27.27 358 GLY A O 1
ATOM 1501 N N . LEU A 1 185 ? 30.206 26.467 16.300 1.00 28.10 359 LEU A N 1
ATOM 1502 C CA . LEU A 1 185 ? 29.319 26.514 17.478 1.00 28.76 359 LEU A CA 1
ATOM 1503 C C . LEU A 1 185 ? 27.853 26.172 17.173 1.00 27.71 359 LEU A C 1
ATOM 1504 O O . LEU A 1 185 ? 27.229 25.411 17.910 1.00 26.99 359 LEU A O 1
ATOM 1509 N N . LEU A 1 186 ? 27.311 26.729 16.090 1.00 27.63 360 LEU A N 1
ATOM 1510 C CA . LEU A 1 186 ? 25.937 26.391 15.637 1.00 27.26 360 LEU A CA 1
ATOM 1511 C C . LEU A 1 186 ? 25.752 24.905 15.408 1.00 26.71 360 LEU A C 1
ATOM 1512 O O . LEU A 1 186 ? 24.734 24.343 15.790 1.00 26.85 360 LEU A O 1
ATOM 1517 N N . SER A 1 187 ? 26.746 24.275 14.784 1.00 26.61 361 SER A N 1
ATOM 1518 C CA . SER A 1 187 ? 26.740 22.821 14.557 1.00 26.44 361 SER A CA 1
ATOM 1519 C C . SER A 1 187 ? 26.862 21.999 15.815 1.00 25.45 361 SER A C 1
ATOM 1520 O O . SER A 1 187 ? 26.107 21.056 15.987 1.00 25.63 361 SER A O 1
ATOM 1523 N N . TYR A 1 188 ? 27.825 22.331 16.673 1.00 25.00 362 TYR A N 1
ATOM 1524 C CA . TYR A 1 188 ? 27.998 21.609 17.939 1.00 26.14 362 TYR A CA 1
ATOM 1525 C C . TYR A 1 188 ? 26.788 21.779 18.851 1.00 26.58 362 TYR A C 1
ATOM 1526 O O . TYR A 1 188 ? 26.296 20.796 19.381 1.00 26.94 362 TYR A O 1
ATOM 1535 N N . ARG A 1 189 ? 26.291 23.006 18.984 1.00 27.31 363 ARG A N 1
ATOM 1536 C CA . ARG A 1 189 ? 25.105 23.286 19.797 1.00 29.54 363 ARG A CA 1
ATOM 1537 C C . ARG A 1 189 ? 23.945 22.393 19.392 1.00 29.61 363 ARG A C 1
ATOM 1538 O O . ARG A 1 189 ? 23.247 21.830 20.242 1.00 30.01 363 ARG A O 1
ATOM 1546 N N . SER A 1 190 ? 23.757 22.259 18.079 1.00 29.96 364 SER A N 1
ATOM 1547 C CA . SER A 1 190 ? 22.691 21.436 17.519 1.00 29.81 364 SER A CA 1
ATOM 1548 C C . SER A 1 190 ? 22.934 19.954 17.749 1.00 30.00 364 SER A C 1
ATOM 1549 O O . SER A 1 190 ? 22.010 19.223 18.077 1.00 30.90 364 SER A O 1
ATOM 1552 N N . TYR A 1 191 ? 24.174 19.499 17.590 1.00 29.58 365 TYR A N 1
ATOM 1553 C CA . TYR A 1 191 ? 24.463 18.115 17.875 1.00 28.98 365 TYR A CA 1
ATOM 1554 C C . TYR A 1 191 ? 24.317 17.812 19.374 1.00 29.19 365 TYR A C 1
ATOM 1555 O O . TYR A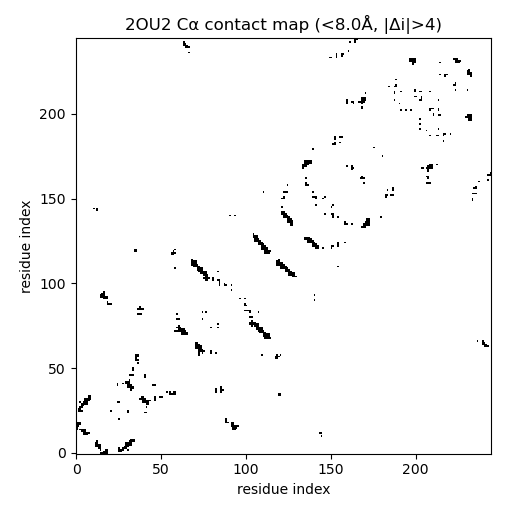 1 191 ? 23.748 16.792 19.740 1.00 29.24 365 TYR A O 1
ATOM 1564 N N . TRP A 1 192 ? 24.879 18.666 20.231 1.00 29.16 366 TRP A N 1
ATOM 1565 C CA . TRP A 1 192 ? 24.780 18.474 21.685 1.00 29.48 366 TRP A CA 1
ATOM 1566 C C . TRP A 1 192 ? 23.325 18.451 22.148 1.00 30.42 366 TRP A C 1
ATOM 1567 O O . TRP A 1 192 ? 22.946 17.546 22.873 1.00 31.27 366 TRP A O 1
ATOM 1578 N N . SER A 1 193 ? 22.530 19.433 21.714 1.00 31.74 367 SER A N 1
ATOM 1579 C CA . SER A 1 193 ? 21.074 19.494 21.979 1.00 33.13 367 SER A CA 1
ATOM 1580 C C . SER A 1 193 ? 20.309 18.237 21.613 1.00 34.64 367 SER A C 1
ATOM 1581 O O . SER A 1 193 ? 19.561 17.720 22.427 1.00 35.25 367 SER A O 1
ATOM 1584 N N . GLN A 1 194 ? 20.498 17.744 20.393 1.00 36.41 368 GLN A N 1
ATOM 1585 C CA . GLN A 1 194 ? 19.796 16.544 19.927 1.00 38.88 368 GLN A CA 1
ATOM 1586 C C . GLN A 1 194 ? 20.216 15.292 20.680 1.00 38.56 368 GLN A C 1
ATOM 1587 O O . GLN A 1 194 ? 19.397 14.414 20.924 1.00 38.61 368 GLN A O 1
ATOM 1593 N N . THR A 1 195 ? 21.497 15.212 21.019 1.00 38.81 369 THR A N 1
ATOM 1594 C CA . THR A 1 195 ? 22.038 14.104 21.783 1.00 39.32 369 THR A CA 1
ATOM 1595 C C . THR A 1 195 ? 21.439 14.065 23.197 1.00 40.12 369 THR A C 1
ATOM 1596 O O . THR A 1 195 ? 20.976 13.023 23.636 1.00 39.99 369 THR A O 1
ATOM 1600 N N . ILE A 1 196 ? 21.430 15.211 23.878 1.00 41.11 370 ILE A N 1
ATOM 1601 C CA . ILE A 1 196 ? 20.963 15.314 25.262 1.00 42.22 370 ILE A CA 1
ATOM 1602 C C . ILE A 1 196 ? 19.446 15.105 25.380 1.00 43.08 370 ILE A C 1
ATOM 1603 O O . ILE A 1 196 ? 18.994 14.422 26.290 1.00 43.44 370 ILE A O 1
ATOM 1608 N N . LEU A 1 197 ? 18.674 15.688 24.463 1.00 44.28 371 LEU A N 1
ATOM 1609 C CA . LEU A 1 197 ? 17.223 15.473 24.398 1.00 45.83 371 LEU A CA 1
ATOM 1610 C C . LEU A 1 197 ? 16.857 14.022 24.117 1.00 46.88 371 LEU A C 1
ATOM 1611 O O . LEU A 1 197 ? 15.857 13.519 24.622 1.00 47.33 371 LEU A O 1
ATOM 1616 N N . GLU A 1 198 ? 17.676 13.370 23.306 1.00 48.34 372 GLU A N 1
ATOM 1617 C CA . GLU A 1 198 ? 17.561 11.952 22.993 1.00 50.51 372 GLU A CA 1
ATOM 1618 C C . GLU A 1 198 ? 17.744 11.097 24.255 1.00 50.42 372 GLU A C 1
ATOM 1619 O O . GLU A 1 198 ? 17.068 10.089 24.419 1.00 50.41 372 GLU A O 1
ATOM 1625 N N . ILE A 1 199 ? 18.662 11.509 25.138 1.00 50.97 373 ILE A N 1
ATOM 1626 C CA . ILE A 1 199 ? 18.820 10.880 26.466 1.00 51.31 373 ILE A CA 1
ATOM 1627 C C . ILE A 1 199 ? 17.515 11.033 27.292 1.00 51.61 373 ILE A C 1
ATOM 1628 O O . ILE A 1 199 ? 17.004 10.044 27.819 1.00 51.09 373 ILE A O 1
ATOM 1633 N N . LEU A 1 200 ? 16.978 12.255 27.374 1.00 52.12 374 LEU A N 1
ATOM 1634 C CA . LEU A 1 200 ? 15.599 12.486 27.845 1.00 53.01 374 LEU A CA 1
ATOM 1635 C C . LEU A 1 200 ? 14.549 11.808 26.947 1.00 53.50 374 LEU A C 1
ATOM 1636 O O . LEU A 1 200 ? 14.184 10.638 27.123 1.00 54.45 374 LEU A O 1
ATOM 1641 N N . GLN A 1 212 ? 15.131 10.991 35.733 1.00 51.79 386 GLN A N 1
ATOM 1642 C CA . GLN A 1 212 ? 16.246 11.831 36.194 1.00 52.09 386 GLN A CA 1
ATOM 1643 C C . GLN A 1 212 ? 17.651 11.257 35.885 1.00 51.05 386 GLN A C 1
ATOM 1644 O O . GLN A 1 212 ? 17.887 10.055 36.028 1.00 50.94 386 GLN A O 1
ATOM 1650 N N . ILE A 1 213 ? 18.563 12.136 35.450 1.00 49.76 387 ILE A N 1
ATOM 1651 C CA . ILE A 1 213 ? 19.966 11.782 35.159 1.00 48.39 387 ILE A CA 1
ATOM 1652 C C . ILE A 1 213 ? 20.926 12.931 35.552 1.00 47.62 387 ILE A C 1
ATOM 1653 O O . ILE A 1 213 ? 20.568 14.112 35.444 1.00 47.65 387 ILE A O 1
ATOM 1658 N N . THR A 1 214 ? 22.131 12.596 36.016 1.00 46.62 388 THR A N 1
ATOM 1659 C CA . THR A 1 214 ? 23.158 13.626 36.297 1.00 46.12 388 THR A CA 1
ATOM 1660 C C . THR A 1 214 ? 23.966 13.970 35.040 1.00 45.28 388 THR A C 1
ATOM 1661 O O . THR A 1 214 ? 24.123 13.133 34.154 1.00 44.60 388 THR A O 1
ATOM 1665 N N . ILE A 1 215 ? 24.496 15.190 34.973 1.00 44.73 389 ILE A N 1
ATOM 1666 C CA . ILE A 1 215 ? 25.413 15.550 33.873 1.00 44.35 389 ILE A CA 1
ATOM 1667 C C . ILE A 1 215 ? 26.695 14.705 33.803 1.00 43.69 389 ILE A C 1
ATOM 1668 O O . ILE A 1 215 ? 27.231 14.550 32.718 1.00 43.82 389 ILE A O 1
ATOM 1673 N N . ASN A 1 216 ? 27.180 14.187 34.942 1.00 43.09 390 ASN A N 1
ATOM 1674 C CA . ASN A 1 216 ? 28.294 13.221 34.974 1.00 42.88 390 ASN A CA 1
ATOM 1675 C C . ASN A 1 216 ? 27.968 11.965 34.156 1.00 42.23 390 ASN A C 1
ATOM 1676 O O . ASN A 1 216 ? 28.821 11.464 33.421 1.00 41.83 390 ASN A O 1
ATOM 1681 N N . GLU A 1 217 ? 26.737 11.471 34.309 1.00 41.60 391 GLU A N 1
ATOM 1682 C CA . GLU A 1 217 ? 26.240 10.303 33.583 1.00 41.72 391 GLU A CA 1
ATOM 1683 C C . GLU A 1 217 ? 26.021 10.601 32.107 1.00 40.44 391 GLU A C 1
ATOM 1684 O O . GLU A 1 217 ? 26.271 9.743 31.263 1.00 40.82 391 GLU A O 1
ATOM 1690 N N . ILE A 1 218 ? 25.521 11.797 31.799 1.00 39.23 392 ILE A N 1
ATOM 1691 C CA . ILE A 1 218 ? 25.369 12.238 30.413 1.00 38.56 392 ILE A CA 1
ATOM 1692 C C . ILE A 1 218 ? 26.742 12.233 29.718 1.00 37.88 392 ILE A C 1
ATOM 1693 O O . ILE A 1 218 ? 26.881 11.716 28.625 1.00 36.96 392 ILE A O 1
ATOM 1698 N N . SER A 1 219 ? 27.735 12.802 30.396 1.00 37.77 393 SER A N 1
ATOM 1699 C CA . SER A 1 219 ? 29.105 12.907 29.921 1.00 37.97 393 SER A CA 1
ATOM 1700 C C . SER A 1 219 ? 29.769 11.538 29.683 1.00 38.97 393 SER A C 1
ATOM 1701 O O . SER A 1 219 ? 30.409 11.337 28.643 1.00 38.91 393 SER A O 1
ATOM 1704 N N . GLU A 1 220 ? 29.611 10.610 30.635 1.00 39.55 394 GLU A N 1
ATOM 1705 C CA . GLU A 1 220 ? 30.078 9.213 30.498 1.00 41.38 394 GLU A CA 1
ATOM 1706 C C . GLU A 1 220 ? 29.456 8.433 29.302 1.00 39.78 394 GLU A C 1
ATOM 1707 O O . GLU A 1 220 ? 30.151 7.699 28.603 1.00 39.37 394 GLU A O 1
ATOM 1713 N N . ILE A 1 221 ? 28.156 8.607 29.076 1.00 39.27 395 ILE A N 1
ATOM 1714 C CA . ILE A 1 221 ? 27.429 7.961 27.959 1.00 37.99 395 ILE A CA 1
ATOM 1715 C C . ILE A 1 221 ? 27.790 8.536 26.562 1.00 36.84 395 ILE A C 1
ATOM 1716 O O . ILE A 1 221 ? 27.799 7.802 25.565 1.00 36.45 395 ILE A O 1
ATOM 1721 N N . THR A 1 222 ? 28.048 9.847 26.488 1.00 34.77 396 THR A N 1
ATOM 1722 C CA . THR A 1 222 ? 28.136 10.539 25.187 1.00 32.59 396 THR A CA 1
ATOM 1723 C C . THR A 1 222 ? 29.557 10.953 24.787 1.00 31.80 396 THR A C 1
ATOM 1724 O O .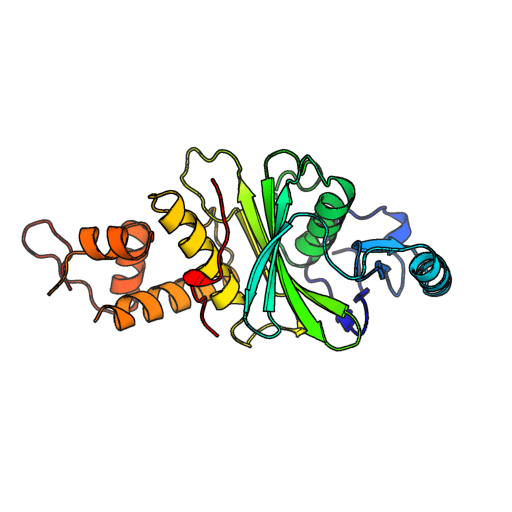 THR A 1 222 ? 29.809 11.297 23.635 1.00 31.36 396 THR A O 1
ATOM 1728 N N . SER A 1 223 ? 30.461 10.927 25.761 1.00 30.92 397 SER A N 1
ATOM 1729 C CA . SER A 1 223 ? 31.827 11.395 25.621 1.00 30.58 397 SER A CA 1
ATOM 1730 C C . SER A 1 223 ? 31.935 12.908 25.450 1.00 30.02 397 SER A C 1
ATOM 1731 O O . SER A 1 223 ? 32.998 13.422 25.097 1.00 30.31 397 SER A O 1
ATOM 1734 N N . ILE A 1 224 ? 30.830 13.602 25.711 1.00 29.71 398 ILE A N 1
ATOM 1735 C CA . ILE A 1 224 ? 30.764 15.069 25.727 1.00 28.48 398 ILE A CA 1
ATOM 1736 C C . ILE A 1 224 ? 31.285 15.628 27.060 1.00 28.61 398 ILE A C 1
ATOM 1737 O O . ILE A 1 224 ? 30.931 15.131 28.116 1.00 28.61 398 ILE A O 1
ATOM 1742 N N . LYS A 1 225 ? 32.143 16.643 27.014 1.00 29.15 399 LYS A N 1
ATOM 1743 C CA . LYS A 1 225 ? 32.642 17.296 28.231 1.00 29.60 399 LYS A CA 1
ATOM 1744 C C . LYS A 1 225 ? 31.492 17.930 29.015 1.00 30.55 399 LYS A C 1
ATOM 1745 O O . LYS A 1 225 ? 30.498 18.409 28.433 1.00 30.20 399 LYS A O 1
ATOM 1751 N N . LYS A 1 226 ? 31.626 17.943 30.340 1.00 30.83 400 LYS A N 1
ATOM 1752 C CA . LYS A 1 226 ? 30.552 18.401 31.192 1.00 30.94 400 LYS A CA 1
ATOM 1753 C C . LYS A 1 226 ? 30.258 19.872 30.929 1.00 30.90 400 LYS A C 1
ATOM 1754 O O . LYS A 1 226 ? 29.101 20.278 30.913 1.00 30.66 400 LYS A O 1
ATOM 1760 N N . GLU A 1 227 ? 31.303 20.672 30.715 1.00 31.32 401 GLU A N 1
ATOM 1761 C CA . GLU A 1 227 ? 31.117 22.090 30.439 1.00 31.42 401 GLU A CA 1
ATOM 1762 C C . GLU A 1 227 ? 30.293 22.335 29.169 1.00 31.97 401 GLU A C 1
ATOM 1763 O O . GLU A 1 227 ? 29.593 23.347 29.083 1.00 31.59 401 GLU A O 1
ATOM 1769 N N . ASP A 1 228 ? 30.380 21.412 28.203 1.00 31.78 402 ASP A N 1
ATOM 1770 C CA . ASP A 1 228 ? 29.616 21.511 26.957 1.00 32.25 402 ASP A CA 1
ATOM 1771 C C . ASP A 1 228 ? 28.163 21.079 27.162 1.00 32.79 402 ASP A C 1
ATOM 1772 O O . ASP A 1 228 ? 27.246 21.692 26.612 1.00 33.26 402 ASP A O 1
ATOM 1777 N N . VAL A 1 229 ? 27.955 20.047 27.964 1.00 33.31 403 VAL A N 1
ATOM 1778 C CA . VAL A 1 229 ? 26.602 19.676 28.376 1.00 34.31 403 VAL A CA 1
ATOM 1779 C C . VAL A 1 229 ? 25.942 20.833 29.145 1.00 34.96 403 VAL A C 1
ATOM 1780 O O . VAL A 1 229 ? 24.781 21.142 28.923 1.00 35.91 403 VAL A O 1
ATOM 1784 N N . ILE A 1 230 ? 26.696 21.488 30.023 1.00 35.00 404 ILE A N 1
ATOM 1785 C CA . ILE A 1 230 ? 26.161 22.605 30.798 1.00 34.88 404 ILE A CA 1
ATOM 1786 C C . ILE A 1 230 ? 25.827 23.822 29.925 1.00 34.96 404 ILE A C 1
ATOM 1787 O O . ILE A 1 230 ? 24.746 24.405 30.072 1.00 34.36 404 ILE A O 1
ATOM 1792 N N . SER A 1 231 ? 26.737 24.216 29.028 1.00 34.80 405 SER A N 1
ATOM 1793 C CA . SER A 1 231 ? 26.434 25.354 28.159 1.00 35.46 405 SER A CA 1
ATOM 1794 C C . SER A 1 231 ? 25.204 25.047 27.275 1.00 35.54 405 SER A C 1
ATOM 1795 O O . SER A 1 231 ? 24.498 25.960 26.858 1.00 35.55 405 SER A O 1
ATOM 1798 N N . THR A 1 232 ? 24.958 23.760 27.023 1.00 35.74 406 THR A N 1
ATOM 1799 C CA . THR A 1 232 ? 23.858 23.327 26.173 1.00 36.70 406 THR A CA 1
ATOM 1800 C C . THR A 1 232 ? 22.538 23.364 26.941 1.00 37.43 406 THR A C 1
ATOM 1801 O O . THR A 1 232 ? 21.559 23.887 26.430 1.00 37.39 406 THR A O 1
ATOM 1805 N N . LEU A 1 233 ? 22.524 22.835 28.163 1.00 38.29 407 LEU A N 1
ATOM 1806 C CA . LEU A 1 233 ? 21.338 22.932 29.024 1.00 39.20 407 LEU A CA 1
ATOM 1807 C C . LEU A 1 233 ? 20.983 24.385 29.340 1.00 39.52 407 LEU A C 1
ATOM 1808 O O . LEU A 1 233 ? 19.818 24.740 29.384 1.00 39.16 407 LEU A O 1
ATOM 1813 N N . GLN A 1 234 ? 21.997 25.219 29.534 1.00 40.62 408 GLN A N 1
ATOM 1814 C CA . GLN A 1 234 ? 21.811 26.672 29.618 1.00 42.17 408 GLN A CA 1
ATOM 1815 C C . GLN A 1 234 ? 21.067 27.227 28.379 1.00 42.95 408 GLN A C 1
ATOM 1816 O O . GLN A 1 234 ? 20.032 27.901 28.501 1.00 42.94 408 GLN A O 1
ATOM 1822 N N . TYR A 1 235 ? 21.593 26.899 27.196 1.00 43.76 409 TYR A N 1
ATOM 1823 C CA . TYR A 1 235 ? 20.969 27.231 25.919 1.00 43.92 409 TYR A CA 1
ATOM 1824 C C . TYR A 1 235 ? 19.538 26.685 25.781 1.00 43.69 409 TYR A C 1
ATOM 1825 O O . TYR A 1 235 ? 18.677 27.367 25.230 1.00 43.43 409 TYR A O 1
ATOM 1834 N N . LEU A 1 236 ? 19.293 25.480 26.283 1.00 43.50 410 LEU A N 1
ATOM 1835 C CA . LEU A 1 236 ? 17.974 24.853 26.196 1.00 44.31 410 LEU A CA 1
ATOM 1836 C C . LEU A 1 236 ? 17.021 25.222 27.347 1.00 45.43 410 LEU A C 1
ATOM 1837 O O . LEU A 1 236 ? 15.922 24.652 27.459 1.00 45.07 410 LEU A O 1
ATOM 1842 N N . ASN A 1 237 ? 17.459 26.147 28.210 1.00 46.84 411 ASN A N 1
ATOM 1843 C CA . ASN A 1 237 ? 16.734 26.509 29.438 1.00 47.84 411 ASN A CA 1
ATOM 1844 C C . ASN A 1 237 ? 16.347 25.279 30.279 1.00 47.65 411 ASN A C 1
ATOM 1845 O O . ASN A 1 237 ? 15.226 25.190 30.809 1.00 47.89 411 ASN A O 1
ATOM 1850 N N . LEU A 1 238 ? 17.278 24.331 30.388 1.00 47.10 412 LEU A N 1
ATOM 1851 C CA . LEU A 1 238 ? 17.060 23.113 31.168 1.00 47.25 412 LEU A CA 1
ATOM 1852 C C . LEU A 1 238 ? 18.010 22.977 32.368 1.00 46.81 412 LEU A C 1
ATOM 1853 O O . LEU A 1 238 ? 18.233 21.874 32.886 1.00 46.81 412 LEU A O 1
ATOM 1858 N N . ILE A 1 239 ? 18.533 24.113 32.824 1.00 46.68 413 ILE A N 1
ATOM 1859 C CA . ILE A 1 239 ? 19.426 24.150 33.987 1.00 46.81 413 ILE A CA 1
ATOM 1860 C C . ILE A 1 239 ? 18.666 23.885 35.288 1.00 46.61 413 ILE A C 1
ATOM 1861 O O . ILE A 1 239 ? 17.653 24.516 35.575 1.00 46.54 413 ILE A O 1
ATOM 1866 N N . ASN A 1 240 ? 19.178 22.932 36.055 1.00 46.41 414 ASN A N 1
ATOM 1867 C CA . ASN A 1 240 ? 18.620 22.569 37.337 1.00 46.42 414 ASN A CA 1
ATOM 1868 C C . ASN A 1 240 ? 19.775 22.200 38.257 1.00 45.95 414 ASN A C 1
ATOM 1869 O O . ASN A 1 240 ? 20.349 21.121 38.148 1.00 45.84 414 ASN A O 1
ATOM 1874 N N . TYR A 1 241 ? 20.131 23.129 39.135 1.00 45.60 415 TYR A N 1
ATOM 1875 C CA . TYR A 1 241 ? 21.236 22.942 40.054 1.00 45.26 415 TYR A CA 1
ATOM 1876 C C . TYR A 1 241 ? 20.727 22.516 41.441 1.00 45.44 415 TYR A C 1
ATOM 1877 O O . TYR A 1 241 ? 20.208 23.328 42.202 1.00 45.46 415 TYR A O 1
ATOM 1886 N N . TYR A 1 242 ? 20.889 21.232 41.745 1.00 45.72 416 TYR A N 1
ATOM 1887 C CA . TYR A 1 242 ? 20.371 20.623 42.959 1.00 45.71 416 TYR A CA 1
ATOM 1888 C C . TYR A 1 242 ? 21.472 20.017 43.855 1.00 45.23 416 TYR A C 1
ATOM 1889 O O . TYR A 1 242 ? 22.029 18.957 43.547 1.00 44.90 416 TYR A O 1
ATOM 1898 N N . LYS A 1 243 ? 21.759 20.703 44.963 1.00 44.41 417 LYS A N 1
ATOM 1899 C CA . LYS A 1 243 ? 22.655 20.221 46.010 1.00 44.19 417 LYS A CA 1
ATOM 1900 C C . LYS A 1 243 ? 24.071 20.015 45.468 1.00 42.98 417 LYS A C 1
ATOM 1901 O O . LYS A 1 243 ? 24.675 18.947 45.630 1.00 42.03 417 LYS A O 1
ATOM 1907 N N . GLY A 1 244 ? 24.565 21.060 44.802 1.00 42.18 418 GLY A N 1
ATOM 1908 C CA . GLY A 1 244 ? 25.897 21.088 44.219 1.00 41.59 418 GLY A CA 1
ATOM 1909 C C . GLY A 1 244 ? 26.041 20.495 42.828 1.00 41.20 418 GLY A C 1
ATOM 1910 O O . GLY A 1 244 ? 27.147 20.457 42.283 1.00 41.05 418 GLY A O 1
ATOM 1911 N N . GLN A 1 245 ? 24.924 20.078 42.235 1.00 40.85 419 GLN A N 1
ATOM 1912 C CA . GLN A 1 245 ? 24.959 19.187 41.086 1.00 40.80 419 GLN A CA 1
ATOM 1913 C C . GLN A 1 245 ? 23.923 19.557 40.018 1.00 41.02 419 GLN A C 1
ATOM 1914 O O . GLN A 1 245 ? 22.747 19.804 40.336 1.00 41.02 419 GLN A O 1
ATOM 1920 N N . TYR A 1 246 ? 24.362 19.598 38.757 1.00 40.80 420 TYR A N 1
ATOM 1921 C CA . TYR A 1 246 ? 23.457 19.791 37.623 1.00 40.37 420 TYR A CA 1
ATOM 1922 C C . TYR A 1 246 ? 22.693 18.502 37.314 1.00 41.43 420 TYR A C 1
ATOM 1923 O O . TYR A 1 246 ? 23.281 17.445 37.076 1.00 40.90 420 TYR A O 1
ATOM 1932 N N . ILE A 1 247 ? 21.371 18.624 37.324 1.00 42.87 421 ILE A N 1
ATOM 1933 C CA . ILE A 1 247 ? 20.436 17.491 37.269 1.00 44.26 421 ILE A CA 1
ATOM 1934 C C . ILE A 1 247 ? 19.452 17.710 36.104 1.00 44.40 421 ILE A C 1
ATOM 1935 O O . ILE A 1 247 ? 19.061 18.841 35.838 1.00 43.91 421 ILE A O 1
ATOM 1940 N N . LEU A 1 248 ? 19.105 16.644 35.385 1.00 45.47 422 LEU A N 1
ATOM 1941 C CA . LEU A 1 248 ? 18.046 16.719 34.362 1.00 46.70 422 LEU A CA 1
ATOM 1942 C C . LEU A 1 248 ? 16.790 15.958 34.770 1.00 46.57 422 LEU A C 1
ATOM 1943 O O . LEU A 1 248 ? 16.866 14.752 35.012 1.00 46.98 422 LEU A O 1
ATOM 1948 N N . LEU A 1 267 ? 20.570 10.147 9.031 1.00 49.96 441 LEU A N 1
ATOM 1949 C CA . LEU A 1 267 ? 22.033 10.039 9.094 1.00 50.16 441 LEU A CA 1
ATOM 1950 C C . LEU A 1 267 ? 22.510 9.834 10.530 1.00 49.92 441 LEU A C 1
ATOM 1951 O O . LEU A 1 267 ? 22.501 10.764 11.358 1.00 50.08 441 LEU A O 1
ATOM 1956 N N . ARG A 1 268 ? 22.919 8.603 10.811 1.00 49.30 442 ARG A N 1
ATOM 1957 C CA . ARG A 1 268 ? 23.438 8.230 12.110 1.00 48.85 442 ARG A CA 1
ATOM 1958 C C . ARG A 1 268 ? 24.623 7.303 11.902 1.00 47.60 442 ARG A C 1
ATOM 1959 O O . ARG A 1 268 ? 24.714 6.635 10.877 1.00 46.80 442 ARG A O 1
ATOM 1967 N N . ILE A 1 269 ? 25.533 7.289 12.872 1.00 46.58 443 ILE A N 1
ATOM 1968 C CA . ILE A 1 269 ? 26.637 6.336 12.888 1.00 45.75 443 ILE A CA 1
ATOM 1969 C C . ILE A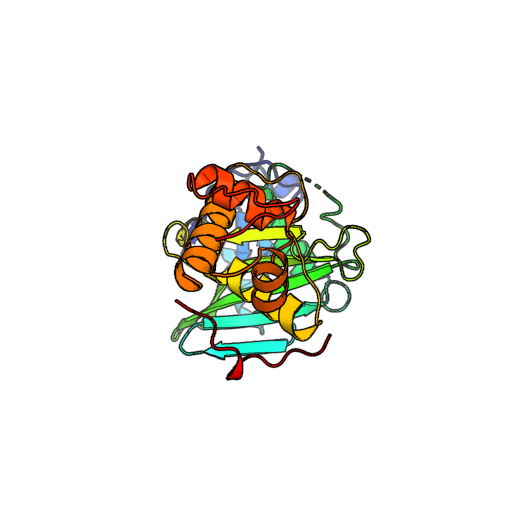 1 269 ? 26.199 5.064 13.626 1.00 45.91 443 ILE A C 1
ATOM 1970 O O . ILE A 1 269 ? 25.792 5.116 14.791 1.00 45.87 443 ILE A O 1
ATOM 1975 N N . ASP A 1 270 ? 26.261 3.936 12.929 1.00 46.09 444 ASP A N 1
ATOM 1976 C CA . ASP A 1 270 ? 26.106 2.631 13.551 1.00 46.72 444 ASP A CA 1
ATOM 1977 C C . ASP A 1 270 ? 27.470 2.150 14.018 1.00 46.65 444 ASP A C 1
ATOM 1978 O O . ASP A 1 270 ? 28.323 1.805 13.192 1.00 46.50 444 ASP A O 1
ATOM 1983 N N . SER A 1 271 ? 27.668 2.089 15.337 1.00 46.55 445 SER A N 1
ATOM 1984 C CA . SER A 1 271 ? 28.995 1.809 15.890 1.00 46.43 445 SER A CA 1
ATOM 1985 C C . SER A 1 271 ? 29.485 0.381 15.664 1.00 46.66 445 SER A C 1
ATOM 1986 O O . SER A 1 271 ? 30.658 0.076 15.906 1.00 46.06 445 SER A O 1
ATOM 1989 N N . LYS A 1 272 ? 28.592 -0.488 15.183 1.00 47.10 446 LYS A N 1
ATOM 1990 C CA . LYS A 1 272 ? 28.957 -1.874 14.844 1.00 47.47 446 LYS A CA 1
ATOM 1991 C C . LYS A 1 272 ? 29.789 -1.918 13.562 1.00 47.01 446 LYS A C 1
ATOM 1992 O O . LYS A 1 272 ? 30.603 -2.812 13.370 1.00 46.84 446 LYS A O 1
ATOM 1998 N N . CYS A 1 273 ? 29.594 -0.922 12.704 1.00 47.10 447 CYS A N 1
ATOM 1999 C CA . CYS A 1 273 ? 30.350 -0.799 11.463 1.00 47.23 447 CYS A CA 1
ATOM 2000 C C . CYS A 1 273 ? 31.681 -0.066 11.598 1.00 46.56 447 CYS A C 1
ATOM 2001 O O . CYS A 1 273 ? 32.428 0.034 10.617 1.00 46.61 447 CYS A O 1
ATOM 2004 N N . LEU A 1 274 ? 31.985 0.423 12.806 1.00 45.90 448 LEU A N 1
ATOM 2005 C CA . LEU A 1 274 ? 33.238 1.143 13.079 1.00 45.47 448 LEU A CA 1
ATOM 2006 C C . LEU A 1 274 ? 34.358 0.186 13.459 1.00 45.79 448 LEU A C 1
ATOM 2007 O O . LEU A 1 274 ? 34.198 -0.653 14.334 1.00 46.18 448 LEU A O 1
ATOM 2012 N N . HIS A 1 275 ? 35.497 0.310 12.797 1.00 46.32 449 HIS A N 1
ATOM 2013 C CA . HIS A 1 275 ? 36.621 -0.558 13.083 1.00 46.87 449 HIS A CA 1
ATOM 2014 C C . HIS A 1 275 ? 37.854 0.267 13.378 1.00 46.98 449 HIS A C 1
ATOM 2015 O O . HIS A 1 275 ? 38.747 0.413 12.546 1.00 46.92 449 HIS A O 1
ATOM 2022 N N . PHE A 1 276 ? 37.891 0.777 14.603 1.00 47.14 450 PHE A N 1
ATOM 2023 C CA . PHE A 1 276 ? 38.871 1.763 15.021 1.00 47.50 450 PHE A CA 1
ATOM 2024 C C . PHE A 1 276 ? 39.665 1.266 16.220 1.00 48.78 450 PHE A C 1
ATOM 2025 O O . PHE A 1 276 ? 39.104 0.769 17.193 1.00 48.95 450 PHE A O 1
ATOM 2033 N N . THR A 1 277 ? 40.978 1.421 16.133 1.00 50.66 451 THR A N 1
ATOM 2034 C CA . THR A 1 277 ? 41.885 0.999 17.171 1.00 52.53 451 THR A CA 1
ATOM 2035 C C . THR A 1 277 ? 42.706 2.223 17.552 1.00 53.57 451 THR A C 1
ATOM 2036 O O . THR A 1 277 ? 43.499 2.701 16.743 1.00 54.06 451 THR A O 1
ATOM 2040 N N . PRO A 1 278 ? 42.486 2.758 18.771 1.00 54.53 452 PRO A N 1
ATOM 2041 C CA . PRO A 1 278 ? 43.276 3.892 19.294 1.00 55.17 452 PRO A CA 1
ATOM 2042 C C . PRO A 1 278 ? 44.768 3.583 19.448 1.00 55.74 452 PRO A C 1
ATOM 2043 O O . PRO A 1 278 ? 45.139 2.421 19.658 1.00 56.41 452 PRO A O 1
#

CATH classification: 3.30.60.60 (+2 more: 3.40.630.30, 1.10.10.10)

Foldseek 3Di:
DQAQWEDAPPDIAGFPDDFPDPNVQRPAVYWYAHQFQLDTDRDPVVNVVVVVVDDGLHYDAAFQFDDAQKTKHKDQCQVSVSSQLSVLRVVRSHDPHDPSNRSRQKIKIFMFGDDPSGTGTQWIFIAGPDDPQQALTEDTDGGVVNPPPCVRLLRVQVSQLQCVVVQAAHHHDPDADPVRCVSLLVSLLVLVVVVPQDFLVVSCSVRSHDSVSNVVSCVVVVQFDQDPNTTGGVPDDSVRGRDDD

Radius of gyration: 19.24 Å; Cα contacts (8 Å, |Δi|>4): 432; chains: 1; bounding box: 37×38×66 Å

Solvent-accessible surface area: 13157 Å² total

Nearest PDB structures (foldseek):
  2ou2-assembly1_A  TM=1.004E+00  e=1.342E-53  Homo sapiens
  3toa-assembly1_A  TM=9.618E-01  e=3.044E-37  Homo sapiens
  2giv-assembly1_A  TM=9.614E-01  e=5.287E-37  Homo sapiens
  3tob-assembly1_A  TM=9.624E-01  e=2.038E-36  Homo sapiens
  7d0o-assembly1_A  TM=9.630E-01  e=2.770E-36  Homo sapiens